Protein AF-A0A2E0ACH3-F1 (afdb_monomer_lite)

Sequence (274 aa):
MISAVSVIRTNFFLTTRSGVILLCFAAFGWVHVLMQLVTLNSIGSLSEAGPGMQIFSAFQYYLLNDPFGFQTSLNFCTTTDTDWGILDFLKSFTMWVAMVFAMMLPGLFPLLKSVKSQGQRIFPFILSYLSIWLGFCVLGVAVQWALRLLEILNGHMVITNPVISAATLCIAGGYQLSQTKSARLTERKTLIAETYLKPCCQTSEPVSGSVYGLACIICCLPMMLTMFAFGLMNILAMVMLTVMMILETNPSSRIDVTKLWGAVMCFMGLLFLV

Radius of gyration: 20.24 Å; chains: 1; bounding box: 45×45×64 Å

Structure (mmCIF, N/CA/C/O backbone):
data_AF-A0A2E0ACH3-F1
#
_entry.id   AF-A0A2E0ACH3-F1
#
loop_
_atom_site.group_PDB
_atom_site.id
_atom_site.type_symbol
_atom_site.label_atom_id
_atom_site.label_alt_id
_atom_site.label_comp_id
_atom_site.label_asym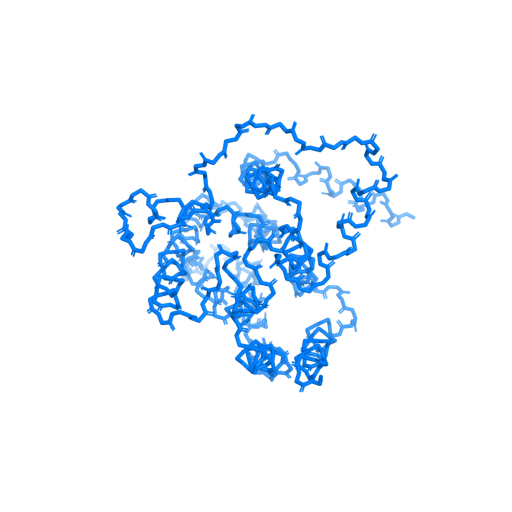_id
_atom_site.label_entity_id
_atom_site.label_seq_id
_atom_site.pdbx_PDB_ins_code
_atom_site.Cartn_x
_atom_site.Cartn_y
_atom_s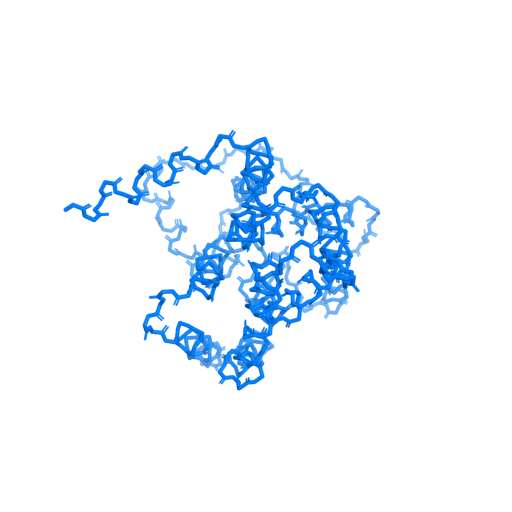ite.Cartn_z
_atom_site.occupancy
_atom_site.B_iso_or_equiv
_atom_site.auth_seq_id
_atom_site.auth_comp_id
_atom_site.auth_asym_id
_atom_site.auth_atom_id
_atom_site.pdbx_PDB_model_num
ATOM 1 N N . MET A 1 1 ? -17.961 -28.607 19.576 1.00 39.06 1 MET A N 1
ATOM 2 C CA . MET A 1 1 ? -18.696 -27.386 19.998 1.00 39.06 1 MET A CA 1
ATOM 3 C C . MET A 1 1 ? -17.949 -26.061 19.749 1.00 39.06 1 MET A C 1
ATOM 5 O O . MET A 1 1 ? -18.502 -25.013 20.046 1.00 39.06 1 MET A O 1
ATOM 9 N N . ILE A 1 2 ? -16.748 -26.057 19.147 1.00 39.47 2 ILE A N 1
ATOM 10 C CA . ILE A 1 2 ? -15.955 -24.829 18.908 1.00 39.47 2 ILE A CA 1
ATOM 11 C C . ILE A 1 2 ? -16.321 -24.139 17.569 1.00 39.47 2 ILE A C 1
ATOM 13 O O . ILE A 1 2 ? -16.264 -22.915 17.484 1.00 39.47 2 ILE A O 1
ATOM 17 N N . SER A 1 3 ? -16.807 -24.877 16.558 1.00 40.88 3 SER A N 1
ATOM 18 C CA . SER A 1 3 ? -17.181 -24.286 15.254 1.00 40.88 3 SER A CA 1
ATOM 19 C C . SER A 1 3 ? -18.466 -23.455 15.263 1.00 40.88 3 SER A C 1
ATOM 21 O O . SER A 1 3 ? -18.559 -22.476 14.534 1.00 40.88 3 SER A O 1
ATOM 23 N N . ALA A 1 4 ? -19.455 -23.784 16.098 1.00 31.42 4 ALA A N 1
ATOM 24 C CA . ALA A 1 4 ? -20.706 -23.017 16.133 1.00 31.42 4 ALA A CA 1
ATOM 25 C C . ALA A 1 4 ? -20.507 -21.616 16.744 1.00 31.42 4 ALA A C 1
ATOM 27 O O . ALA A 1 4 ? -21.148 -20.649 16.337 1.00 31.42 4 ALA A O 1
ATOM 28 N N . VAL A 1 5 ? -19.556 -21.484 17.676 1.00 38.78 5 VAL A N 1
ATOM 29 C CA . VAL A 1 5 ? -19.249 -20.217 18.352 1.00 38.78 5 VAL A CA 1
ATOM 30 C C . VAL A 1 5 ? -18.484 -19.254 17.440 1.00 38.78 5 VAL A C 1
ATOM 32 O O . VAL A 1 5 ? -18.629 -18.045 17.609 1.00 38.78 5 VAL A O 1
ATOM 35 N N . SER A 1 6 ? -17.703 -19.736 16.461 1.00 41.34 6 SER A N 1
ATOM 36 C CA . SER A 1 6 ? -17.067 -18.843 15.480 1.00 41.34 6 SER A CA 1
ATOM 37 C C . SER A 1 6 ? -18.085 -18.311 14.467 1.00 41.34 6 SER A C 1
ATOM 39 O O . SER A 1 6 ? -18.097 -17.111 14.223 1.00 41.34 6 SER A O 1
ATOM 41 N N . VAL A 1 7 ? -19.005 -19.151 13.975 1.00 41.78 7 VAL A N 1
ATOM 42 C CA . VAL A 1 7 ? -20.021 -18.765 12.975 1.00 41.78 7 VAL A CA 1
ATOM 43 C C . VAL A 1 7 ? -21.069 -17.802 13.552 1.00 41.78 7 VAL A C 1
ATOM 45 O O . VAL A 1 7 ? -21.387 -16.791 12.927 1.00 41.78 7 VAL A O 1
ATOM 48 N N . ILE A 1 8 ? -21.546 -18.028 14.783 1.00 38.88 8 ILE A N 1
ATOM 49 C CA . ILE A 1 8 ? -22.467 -17.096 15.466 1.00 38.88 8 ILE A CA 1
ATOM 50 C C . ILE A 1 8 ? -21.775 -15.752 15.754 1.00 38.88 8 ILE A C 1
ATOM 52 O O . ILE A 1 8 ? -22.390 -14.688 15.659 1.00 38.88 8 ILE A O 1
ATOM 56 N N . ARG A 1 9 ? -20.468 -15.780 16.047 1.00 44.38 9 ARG A N 1
ATOM 57 C CA . ARG A 1 9 ? -19.658 -14.578 16.269 1.00 44.38 9 ARG A CA 1
ATOM 58 C C . ARG A 1 9 ? -19.500 -13.773 14.978 1.00 44.38 9 ARG A C 1
ATOM 60 O O . ARG A 1 9 ? -19.630 -12.559 15.050 1.00 44.38 9 ARG A O 1
ATOM 67 N N . THR A 1 10 ? -19.333 -14.411 13.819 1.00 46.66 10 THR A N 1
ATOM 68 C CA . THR A 1 10 ? -19.319 -13.742 12.502 1.00 46.66 10 THR A CA 1
ATOM 69 C C . THR A 1 10 ? -20.678 -13.130 12.136 1.00 46.66 10 THR A C 1
ATOM 71 O O . THR A 1 10 ? -20.729 -12.045 11.565 1.00 46.66 10 THR A O 1
ATOM 74 N N . ASN A 1 11 ? -21.791 -13.753 12.534 1.00 39.00 11 ASN A N 1
ATOM 75 C CA . ASN A 1 11 ? -23.131 -13.222 12.252 1.00 39.00 11 ASN A CA 1
ATOM 76 C C . ASN A 1 11 ? -23.488 -11.982 13.093 1.00 39.00 11 ASN A C 1
ATOM 78 O O . ASN A 1 11 ? -24.162 -11.084 12.600 1.00 39.00 11 ASN A O 1
ATOM 82 N N . PHE A 1 12 ? -22.978 -11.863 14.325 1.00 40.75 12 PHE A N 1
ATOM 83 C CA . PHE A 1 12 ? -23.174 -10.660 15.154 1.00 40.75 12 PHE A CA 1
ATOM 84 C C . PHE A 1 12 ? -22.294 -9.464 14.721 1.00 40.75 12 PHE A C 1
ATOM 86 O O . PHE A 1 12 ? -22.569 -8.312 15.073 1.00 40.75 12 PHE A O 1
ATOM 93 N N . PHE A 1 13 ? -21.231 -9.728 13.950 1.00 44.88 13 PHE A N 1
ATOM 94 C CA . PHE A 1 13 ? -20.321 -8.726 13.371 1.00 44.88 13 PHE A CA 1
ATOM 95 C C . PHE A 1 13 ? -21.017 -7.836 12.321 1.00 44.88 13 PHE A C 1
ATOM 97 O O . PHE A 1 13 ? -20.722 -6.643 12.236 1.00 44.88 13 PHE A O 1
ATOM 104 N N . LEU A 1 14 ? -21.969 -8.398 11.567 1.00 49.31 14 LEU A N 1
ATOM 105 C CA . LEU A 1 14 ? -22.677 -7.759 10.446 1.00 49.31 14 LEU A CA 1
ATOM 106 C C . LEU A 1 14 ? -23.805 -6.797 10.864 1.00 49.31 14 LEU A C 1
ATOM 108 O O . LEU A 1 14 ? -24.306 -6.046 10.036 1.00 49.31 14 LEU A O 1
ATOM 112 N N . T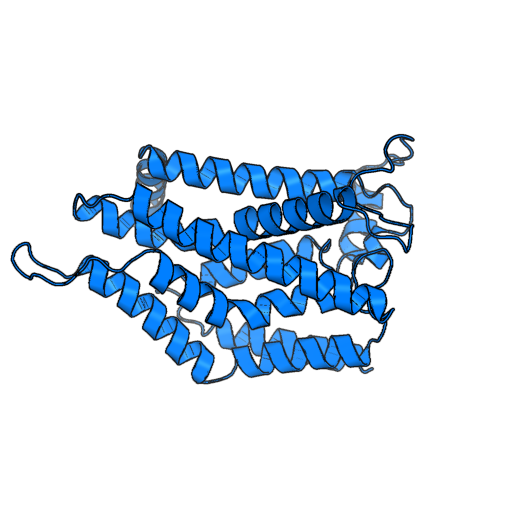HR A 1 15 ? -24.212 -6.778 12.135 1.00 50.66 15 THR A N 1
ATOM 113 C CA . THR A 1 15 ? -25.457 -6.102 12.564 1.00 50.66 15 THR A CA 1
ATOM 114 C C . THR A 1 15 ? -25.247 -4.685 13.116 1.00 50.66 15 THR A C 1
ATOM 116 O O . THR A 1 15 ? -26.199 -4.012 13.500 1.00 50.66 15 THR A O 1
ATOM 119 N N . THR A 1 16 ? -24.006 -4.193 13.198 1.00 62.97 16 THR A N 1
ATOM 120 C CA . THR A 1 16 ? -23.731 -2.845 13.733 1.00 62.97 16 THR A CA 1
ATOM 121 C C . THR A 1 16 ? -23.589 -1.851 12.581 1.00 62.97 16 THR A C 1
ATOM 123 O O . THR A 1 16 ? -22.779 -2.081 11.687 1.00 62.97 16 THR A O 1
ATOM 126 N N . ARG A 1 17 ? -24.317 -0.722 12.621 1.00 68.38 17 ARG A N 1
ATOM 127 C CA . ARG A 1 17 ? -24.336 0.321 11.569 1.00 68.38 17 ARG A CA 1
ATOM 128 C C . ARG A 1 17 ? -22.930 0.713 11.078 1.00 68.38 17 ARG A C 1
ATOM 130 O O . ARG A 1 17 ? -22.719 0.837 9.880 1.00 68.38 17 ARG A O 1
ATOM 137 N N . SER A 1 18 ? -21.949 0.811 11.979 1.00 67.56 18 SER A N 1
ATOM 138 C CA . SER A 1 18 ? -20.547 1.123 11.641 1.00 67.56 18 SER A CA 1
ATOM 139 C C . SER A 1 18 ? -19.778 -0.025 10.969 1.00 67.56 18 SER A C 1
ATOM 141 O O . SER A 1 18 ? -18.917 0.232 10.135 1.00 67.56 18 SER A O 1
ATOM 143 N N . GLY A 1 19 ? -20.075 -1.283 11.314 1.00 70.81 19 GLY A N 1
ATOM 144 C CA . GLY A 1 19 ? -19.457 -2.456 10.683 1.00 70.81 19 GLY A CA 1
ATOM 145 C C . GLY A 1 19 ? -19.926 -2.636 9.240 1.00 70.81 19 GLY A C 1
ATOM 146 O O . GLY A 1 19 ? -19.113 -2.906 8.362 1.00 70.81 19 GLY A O 1
ATOM 147 N N . VAL A 1 20 ? -21.214 -2.376 8.986 1.00 75.56 20 VAL A N 1
ATOM 148 C CA . VAL A 1 20 ? -21.786 -2.349 7.631 1.00 75.56 20 VAL A CA 1
ATOM 149 C C . VAL A 1 20 ? -21.133 -1.252 6.788 1.00 75.56 20 VAL A C 1
ATOM 151 O O . VAL A 1 20 ? -20.721 -1.522 5.670 1.00 75.56 20 VAL A O 1
ATOM 154 N N . ILE A 1 21 ? -20.956 -0.042 7.335 1.00 77.94 21 ILE A N 1
ATOM 155 C CA . ILE A 1 21 ? -20.299 1.069 6.622 1.00 77.94 21 ILE A CA 1
ATOM 156 C C . ILE A 1 21 ? -18.872 0.697 6.189 1.00 77.94 21 ILE A C 1
ATOM 158 O O . ILE A 1 21 ? -18.498 0.940 5.044 1.00 77.94 21 ILE A O 1
ATOM 162 N N . LEU A 1 22 ? -18.081 0.078 7.070 1.00 78.75 22 LEU A N 1
ATOM 163 C CA . LEU A 1 22 ? -16.715 -0.335 6.733 1.00 78.75 22 LEU A CA 1
ATOM 164 C C . LEU A 1 22 ? -16.682 -1.467 5.702 1.00 78.75 22 LEU A C 1
ATOM 166 O O . LEU A 1 22 ? -15.850 -1.432 4.800 1.00 78.75 22 LEU A O 1
ATOM 170 N N . LEU A 1 23 ? -17.602 -2.430 5.785 1.00 81.00 23 LEU A N 1
ATOM 171 C CA . LEU A 1 23 ? -17.742 -3.464 4.759 1.00 81.00 23 LEU A CA 1
ATOM 172 C C . LEU A 1 23 ? -18.130 -2.867 3.406 1.00 81.00 23 LEU A C 1
ATOM 174 O O . LEU A 1 23 ? -17.553 -3.261 2.400 1.00 81.00 23 LEU A O 1
ATOM 178 N N . CYS A 1 24 ? -19.041 -1.892 3.373 1.00 84.38 24 CYS A N 1
ATOM 179 C CA . CYS A 1 24 ? -19.414 -1.204 2.140 1.00 84.38 24 CYS A CA 1
ATOM 180 C C . CYS A 1 24 ? -18.223 -0.466 1.518 1.00 84.38 24 CYS A C 1
ATOM 182 O O . CYS A 1 24 ? -18.008 -0.587 0.317 1.00 84.38 24 CYS A O 1
ATOM 184 N N . PHE A 1 25 ? -17.420 0.253 2.311 1.00 84.81 25 PHE A N 1
ATOM 185 C CA . PHE A 1 25 ? -16.223 0.928 1.796 1.00 84.81 25 PHE A CA 1
ATOM 186 C C . PHE A 1 25 ? -15.147 -0.054 1.322 1.00 84.81 25 PHE A C 1
ATOM 188 O O . PHE A 1 25 ? -14.553 0.165 0.269 1.00 84.81 25 PHE A O 1
ATOM 195 N N . ALA A 1 26 ? -14.920 -1.148 2.053 1.00 84.88 26 ALA A N 1
ATOM 196 C CA . ALA A 1 26 ? -13.980 -2.184 1.637 1.00 84.88 26 ALA A CA 1
ATOM 197 C C . ALA A 1 26 ? -14.448 -2.887 0.353 1.00 84.88 26 ALA A C 1
ATOM 199 O O . ALA A 1 26 ? -13.657 -3.076 -0.568 1.00 84.88 26 ALA A O 1
ATOM 200 N N . ALA A 1 27 ? -15.739 -3.219 0.260 1.00 86.06 27 ALA A N 1
ATOM 201 C CA . ALA A 1 27 ? -16.342 -3.792 -0.938 1.00 86.06 27 ALA A CA 1
ATOM 202 C C . ALA A 1 27 ? -16.248 -2.826 -2.121 1.00 86.06 27 ALA A C 1
ATOM 204 O O . ALA A 1 27 ? -15.865 -3.243 -3.205 1.00 86.06 27 ALA A O 1
ATOM 205 N N . PHE A 1 28 ? -16.517 -1.536 -1.910 1.00 87.38 28 PHE A N 1
ATOM 206 C CA . PHE A 1 28 ? -16.352 -0.512 -2.939 1.00 87.38 28 PHE A CA 1
ATOM 207 C C . PHE A 1 28 ? -14.900 -0.425 -3.430 1.00 87.38 28 PHE A C 1
ATOM 209 O O . PHE A 1 28 ? -14.670 -0.394 -4.636 1.00 87.38 28 PHE A O 1
ATOM 216 N N . GLY A 1 29 ? -13.923 -0.461 -2.516 1.00 84.44 29 GLY A N 1
ATOM 217 C CA . GLY A 1 29 ? -12.499 -0.507 -2.861 1.00 84.44 29 GLY A CA 1
ATOM 218 C C . GLY A 1 29 ? -12.145 -1.727 -3.713 1.00 84.44 29 GLY A C 1
ATOM 219 O O . GLY A 1 29 ? -11.560 -1.578 -4.782 1.00 84.44 29 GLY A O 1
ATOM 220 N N . TRP A 1 30 ? -12.565 -2.926 -3.296 1.00 84.25 30 TRP A N 1
ATOM 221 C CA . TRP A 1 30 ? -12.340 -4.159 -4.061 1.00 84.25 30 TRP A CA 1
ATOM 222 C C . TRP A 1 30 ? -13.048 -4.163 -5.415 1.00 84.25 30 TRP A C 1
ATOM 224 O O . TRP A 1 30 ? -12.449 -4.577 -6.401 1.00 84.25 30 TRP A O 1
ATOM 234 N N . VAL A 1 31 ? -14.287 -3.673 -5.492 1.00 84.56 31 VAL A N 1
ATOM 235 C CA . VAL A 1 31 ? -15.020 -3.531 -6.758 1.00 84.56 31 VAL A CA 1
ATOM 236 C C . VAL A 1 31 ? -14.277 -2.586 -7.692 1.00 84.56 31 VAL A C 1
ATOM 238 O O . VAL A 1 31 ? -14.106 -2.919 -8.857 1.00 84.56 31 VAL A O 1
ATOM 241 N N . HIS A 1 32 ? -13.784 -1.448 -7.200 1.00 81.75 32 HIS A N 1
ATOM 242 C CA . HIS A 1 32 ? -13.009 -0.520 -8.019 1.00 81.75 32 HIS A CA 1
ATOM 243 C C . HIS A 1 32 ? -11.706 -1.158 -8.520 1.00 81.75 32 HIS A C 1
ATOM 245 O O . HIS A 1 32 ? -11.418 -1.088 -9.710 1.00 81.75 32 HIS A O 1
ATOM 251 N N . VAL A 1 33 ? -10.953 -1.838 -7.649 1.00 77.88 33 VAL A N 1
ATOM 252 C CA . VAL A 1 33 ? -9.714 -2.545 -8.024 1.00 77.88 33 VAL A CA 1
ATOM 253 C C . VAL A 1 33 ? -9.986 -3.653 -9.052 1.00 77.88 33 VAL A C 1
ATOM 255 O O . VAL A 1 33 ? -9.256 -3.778 -10.033 1.00 77.88 33 VAL A O 1
ATOM 258 N N . LEU A 1 34 ? -11.059 -4.428 -8.881 1.00 76.88 34 LEU A N 1
ATOM 259 C CA . LEU A 1 34 ? -11.460 -5.465 -9.836 1.00 76.88 34 LEU A CA 1
ATOM 260 C C . LEU A 1 34 ? -11.920 -4.869 -11.167 1.00 76.88 34 LEU A C 1
ATOM 262 O O . LEU A 1 34 ? -11.530 -5.371 -12.217 1.00 76.88 34 LEU A O 1
ATOM 266 N N . MET A 1 35 ? -12.693 -3.783 -11.138 1.00 73.19 35 MET A N 1
ATOM 267 C CA . MET A 1 35 ? -13.100 -3.065 -12.348 1.00 73.19 35 MET A CA 1
ATOM 268 C C . MET A 1 35 ? -11.880 -2.537 -13.103 1.00 73.19 35 MET A C 1
ATOM 270 O O . MET A 1 35 ? -11.811 -2.705 -14.315 1.00 73.19 35 MET A O 1
ATOM 274 N N . GLN A 1 36 ? -10.875 -1.995 -12.404 1.00 68.31 36 GLN A N 1
ATOM 275 C CA . GLN A 1 36 ? -9.613 -1.583 -13.026 1.00 68.31 36 GLN A CA 1
ATOM 276 C C . GLN A 1 36 ? -8.921 -2.748 -13.745 1.00 68.31 36 GLN A C 1
ATOM 278 O O . GLN A 1 36 ? -8.446 -2.564 -14.865 1.00 68.31 36 GLN A O 1
ATOM 283 N N . LEU A 1 37 ? -8.915 -3.950 -13.156 1.00 65.06 37 LEU A N 1
ATOM 284 C CA . LEU A 1 37 ? -8.338 -5.130 -13.803 1.00 65.06 37 LEU A CA 1
ATOM 285 C C . LEU A 1 37 ? -9.144 -5.595 -15.018 1.00 65.06 37 LEU A C 1
ATOM 287 O O . LEU A 1 37 ? -8.550 -5.889 -16.049 1.00 65.06 37 LEU A O 1
ATOM 291 N N . VAL A 1 38 ? -10.475 -5.619 -14.934 1.00 63.12 38 VAL A N 1
ATOM 292 C CA . VAL A 1 38 ? -11.333 -6.015 -16.068 1.00 63.12 38 VAL A CA 1
ATOM 293 C C . VAL A 1 38 ? -11.202 -5.035 -17.241 1.00 63.12 38 VAL A C 1
ATOM 295 O O . VAL A 1 38 ? -11.384 -5.421 -18.389 1.00 63.12 38 VAL A O 1
ATOM 298 N N . THR A 1 39 ? -10.827 -3.780 -16.979 1.00 60.06 39 THR A N 1
ATOM 299 C CA . THR A 1 39 ? -10.588 -2.776 -18.028 1.00 60.06 39 THR A CA 1
ATOM 300 C C . THR A 1 39 ? -9.183 -2.805 -18.655 1.00 60.06 39 THR A C 1
ATOM 302 O O . THR A 1 39 ? -8.925 -2.032 -19.579 1.00 60.06 39 THR A O 1
ATOM 305 N N . LEU A 1 40 ? -8.268 -3.679 -18.207 1.00 56.97 40 LEU A N 1
ATOM 306 C CA . LEU A 1 40 ? -6.943 -3.869 -18.823 1.00 56.97 40 LEU A CA 1
ATOM 307 C C . LEU A 1 40 ? -7.061 -4.710 -20.110 1.00 56.97 40 LEU A C 1
ATOM 309 O O . LEU A 1 40 ? -6.766 -5.901 -20.124 1.00 56.97 40 LEU A O 1
ATOM 313 N N . ASN A 1 41 ? -7.498 -4.083 -21.203 1.00 53.59 41 ASN A N 1
ATOM 314 C CA . ASN A 1 41 ? -7.783 -4.749 -22.483 1.00 53.59 41 ASN A CA 1
ATOM 315 C C . ASN A 1 41 ? -6.602 -4.736 -23.474 1.00 53.59 41 ASN A C 1
ATOM 317 O O . ASN A 1 41 ? -6.760 -4.350 -24.632 1.00 53.59 41 ASN A O 1
ATOM 321 N N . SER A 1 42 ? -5.411 -5.167 -23.050 1.00 47.66 42 SER A N 1
ATOM 322 C CA . SER A 1 42 ? -4.294 -5.426 -23.970 1.00 47.66 42 SER A CA 1
ATOM 323 C C . SER A 1 42 ? -3.869 -6.897 -23.890 1.00 47.66 42 SER A C 1
ATOM 325 O O . SER A 1 42 ? -3.630 -7.449 -22.815 1.00 47.66 42 SER A O 1
ATOM 327 N N . ILE A 1 43 ? -3.795 -7.560 -25.046 1.00 39.97 43 ILE A N 1
ATOM 328 C CA . ILE A 1 43 ? -3.247 -8.914 -25.168 1.00 39.97 43 ILE A CA 1
ATOM 329 C C . ILE A 1 43 ? -1.750 -8.811 -24.835 1.00 39.97 43 ILE A C 1
ATOM 331 O O . ILE A 1 43 ? -0.973 -8.325 -25.647 1.00 39.97 43 ILE A O 1
ATOM 335 N N . GLY A 1 44 ? -1.372 -9.210 -23.615 1.00 48.00 44 GLY A N 1
ATOM 336 C CA . GLY A 1 44 ? -0.017 -9.049 -23.062 1.00 48.00 44 GLY A CA 1
ATOM 337 C C . GLY A 1 44 ? 0.070 -8.170 -21.803 1.00 48.00 44 GLY A C 1
ATOM 338 O O . GLY A 1 44 ? 1.020 -8.314 -21.032 1.00 48.00 44 GLY A O 1
ATOM 339 N N . SER A 1 45 ? -0.945 -7.349 -21.493 1.00 53.72 45 SER A N 1
ATOM 340 C CA . SER A 1 45 ? -0.868 -6.395 -20.370 1.00 53.72 45 SER A CA 1
ATOM 341 C C . SER A 1 45 ? -0.870 -7.037 -18.985 1.00 53.72 45 SER A C 1
ATOM 343 O O . SER A 1 45 ? -0.315 -6.478 -18.046 1.00 53.72 45 SER A O 1
ATOM 345 N N . LEU A 1 46 ? -1.502 -8.205 -18.820 1.00 54.41 46 LEU A N 1
ATOM 346 C CA . LEU A 1 46 ? -1.511 -8.917 -17.535 1.00 54.41 46 LEU A CA 1
ATOM 347 C C . LEU A 1 46 ? -0.132 -9.505 -17.214 1.00 54.41 46 LEU A C 1
ATOM 349 O O . LEU A 1 46 ? 0.300 -9.412 -16.074 1.00 54.41 46 LEU A O 1
ATOM 353 N N . SER A 1 47 ? 0.596 -10.045 -18.198 1.00 54.31 47 SER A N 1
ATOM 354 C CA . SER A 1 47 ? 1.986 -10.484 -17.988 1.00 54.31 47 SER A CA 1
ATOM 355 C C . SER A 1 47 ? 2.936 -9.321 -17.694 1.00 54.31 47 SER A C 1
ATOM 357 O O . SER A 1 47 ? 3.910 -9.506 -16.970 1.00 54.31 47 SER A O 1
ATOM 359 N N . GLU A 1 48 ? 2.631 -8.130 -18.211 1.00 59.47 48 GLU A N 1
ATOM 360 C CA . GLU A 1 48 ? 3.388 -6.893 -17.972 1.00 59.47 48 GLU A CA 1
ATOM 361 C C . GLU A 1 48 ? 2.993 -6.179 -16.669 1.00 59.47 48 GLU A C 1
ATOM 363 O O . GLU A 1 48 ? 3.733 -5.323 -16.188 1.00 59.47 48 GLU A O 1
ATOM 368 N N . ALA A 1 49 ? 1.873 -6.565 -16.043 1.00 56.19 49 ALA A N 1
ATOM 369 C CA . ALA A 1 49 ? 1.425 -6.037 -14.751 1.00 56.19 49 ALA A CA 1
ATOM 370 C C . ALA A 1 49 ? 2.272 -6.525 -13.559 1.00 56.19 49 ALA A C 1
ATOM 372 O O . ALA A 1 49 ? 2.023 -6.104 -12.430 1.00 56.19 49 ALA A O 1
ATOM 373 N N . GLY A 1 50 ? 3.256 -7.399 -13.808 1.00 62.50 50 GLY A N 1
ATOM 374 C CA . GLY A 1 50 ? 4.275 -7.832 -12.856 1.00 62.50 50 GLY A CA 1
ATOM 375 C C . GLY A 1 50 ? 4.385 -9.352 -12.686 1.00 62.50 50 GLY A C 1
ATOM 376 O O . GLY A 1 50 ? 3.592 -10.125 -13.235 1.00 62.50 50 GLY A O 1
ATOM 377 N N . PRO A 1 51 ? 5.373 -9.824 -11.908 1.00 62.59 51 PRO A N 1
ATOM 378 C CA . PRO A 1 51 ? 5.591 -11.252 -11.713 1.00 62.59 51 PRO A CA 1
ATOM 379 C C . PRO A 1 51 ? 4.417 -11.913 -10.987 1.00 62.59 51 PRO A C 1
ATOM 381 O O . PRO A 1 51 ? 3.800 -11.336 -10.090 1.00 62.59 51 PRO A O 1
ATOM 384 N N . GLY A 1 52 ? 4.102 -13.144 -11.396 1.00 60.22 52 GLY A N 1
ATOM 385 C CA . GLY A 1 52 ? 2.961 -13.920 -10.894 1.00 60.22 52 GLY A CA 1
ATOM 386 C C . GLY A 1 52 ? 1.643 -13.678 -11.640 1.00 60.22 52 GLY A C 1
ATOM 387 O O . GLY A 1 52 ? 0.779 -14.553 -11.635 1.00 60.22 52 GLY A O 1
ATOM 388 N N . MET A 1 53 ? 1.502 -12.569 -12.374 1.00 63.78 53 MET A N 1
ATOM 389 C CA . MET A 1 53 ? 0.301 -12.296 -13.177 1.00 63.78 53 MET A CA 1
ATOM 390 C C . MET A 1 53 ? 0.225 -13.138 -14.469 1.00 63.78 53 MET A C 1
ATOM 392 O O . MET A 1 53 ? -0.850 -13.287 -15.048 1.00 63.78 53 MET A O 1
ATOM 396 N N . GLN A 1 54 ? 1.327 -13.791 -14.863 1.00 65.94 54 GLN A N 1
ATOM 397 C CA . GLN A 1 54 ? 1.388 -14.767 -15.967 1.00 65.94 54 GLN A CA 1
ATOM 398 C C . GLN A 1 54 ? 0.518 -16.017 -15.718 1.00 65.94 54 GLN A C 1
ATOM 400 O O . GLN A 1 54 ? 0.046 -16.662 -16.648 1.00 65.94 54 GLN A O 1
ATOM 405 N N . ILE A 1 55 ? 0.269 -16.359 -14.449 1.00 60.78 55 ILE A N 1
ATOM 406 C CA . ILE A 1 55 ? -0.620 -17.472 -14.086 1.00 60.78 55 ILE A CA 1
ATOM 407 C C . ILE A 1 55 ? -2.076 -17.089 -14.375 1.00 60.78 55 ILE A C 1
ATOM 409 O O . ILE A 1 55 ? -2.853 -17.907 -14.864 1.00 60.78 55 ILE A O 1
ATOM 413 N N . PHE A 1 56 ? -2.439 -15.828 -14.124 1.00 60.53 56 PHE A N 1
ATOM 414 C CA . PHE A 1 56 ? -3.776 -15.317 -14.417 1.00 60.53 56 PHE A CA 1
ATOM 415 C C . PHE A 1 56 ? -4.012 -15.154 -15.915 1.00 60.53 56 PHE A C 1
ATOM 417 O O . PHE A 1 56 ? -5.116 -15.447 -16.361 1.00 60.53 56 PHE A O 1
ATOM 424 N N . SER A 1 57 ? -2.999 -14.779 -16.705 1.00 59.78 57 SER A N 1
ATOM 425 C CA . SER A 1 57 ? -3.143 -14.765 -18.167 1.00 59.78 57 SER A CA 1
ATOM 426 C C . SER A 1 57 ? -3.389 -16.171 -18.730 1.00 59.78 57 SER A C 1
ATOM 428 O O . SER A 1 57 ? -4.256 -16.335 -19.586 1.00 59.78 57 SER A O 1
ATOM 430 N N . ALA A 1 58 ? -2.720 -17.199 -18.196 1.00 59.41 58 ALA A N 1
ATOM 431 C CA . ALA A 1 58 ? -2.957 -18.595 -18.570 1.00 59.41 58 ALA A CA 1
ATOM 432 C C . ALA A 1 58 ? -4.337 -19.111 -18.116 1.00 59.41 58 ALA A C 1
ATOM 434 O O . ALA A 1 58 ? -5.037 -19.773 -18.881 1.00 59.41 58 ALA A O 1
ATOM 435 N N . PHE A 1 59 ? -4.762 -18.779 -16.892 1.00 62.34 59 PHE A N 1
ATOM 436 C CA . PHE A 1 59 ? -6.085 -19.140 -16.371 1.00 62.34 59 PHE A CA 1
ATOM 437 C C . PHE A 1 59 ? -7.216 -18.476 -17.166 1.00 62.34 59 PHE A C 1
ATOM 439 O O . PHE A 1 59 ? -8.193 -19.130 -17.521 1.00 62.34 59 PHE A O 1
ATOM 446 N N . GLN A 1 60 ? -7.063 -17.191 -17.492 1.00 59.88 60 GLN A N 1
ATOM 447 C CA . GLN A 1 60 ? -8.016 -16.435 -18.298 1.00 59.88 60 GLN A CA 1
ATOM 448 C C . GLN A 1 60 ? -8.109 -16.993 -19.724 1.00 59.88 60 GLN A C 1
ATOM 450 O O . GLN A 1 60 ? -9.211 -17.134 -20.243 1.00 59.88 60 GLN A O 1
ATOM 455 N N . TYR A 1 61 ? -6.980 -17.392 -20.318 1.00 60.50 61 TYR A N 1
ATOM 456 C CA . TYR A 1 61 ? -6.946 -18.059 -21.621 1.00 60.50 61 TYR A CA 1
ATOM 457 C C . TYR A 1 61 ? -7.668 -19.418 -21.613 1.00 60.50 61 TYR A C 1
ATOM 459 O O . TYR A 1 61 ? -8.383 -19.735 -22.558 1.00 60.50 61 TYR A O 1
ATOM 467 N N . TYR A 1 62 ? -7.520 -20.212 -20.546 1.00 60.47 62 TYR A N 1
ATOM 468 C CA . TYR A 1 62 ? -8.035 -21.586 -20.504 1.00 60.47 62 TYR A CA 1
ATOM 469 C C . TYR A 1 62 ? -9.485 -21.708 -20.001 1.00 60.47 62 TYR A C 1
ATOM 471 O O . TYR A 1 62 ? -10.199 -22.614 -20.419 1.00 60.47 62 TYR A O 1
ATOM 479 N N . LEU A 1 63 ? -9.930 -20.829 -19.093 1.00 54.78 63 LEU A N 1
ATOM 480 C CA . LEU A 1 63 ? -11.227 -20.968 -18.415 1.00 54.78 63 LEU A CA 1
ATOM 481 C C . LEU A 1 63 ? -12.347 -20.103 -19.012 1.00 54.78 63 LEU A C 1
ATOM 483 O O . LEU A 1 63 ? -13.511 -20.477 -18.902 1.00 54.78 63 LEU A O 1
ATOM 487 N N . LEU A 1 64 ? -12.023 -18.960 -19.629 1.00 59.22 64 LEU A N 1
ATOM 488 C CA . LEU A 1 64 ? -13.035 -18.036 -20.165 1.00 59.22 64 LEU A CA 1
ATOM 489 C C . LEU A 1 64 ? -13.341 -18.234 -21.654 1.00 59.22 64 LEU A C 1
ATOM 491 O O . LEU A 1 64 ? -14.328 -17.668 -22.101 1.00 59.22 64 LEU A O 1
ATOM 495 N N . ASN A 1 65 ? -12.548 -19.041 -22.376 1.00 52.00 65 ASN A N 1
ATOM 496 C CA . ASN A 1 65 ? -12.728 -19.475 -23.773 1.00 52.00 65 ASN A CA 1
ATOM 497 C C . ASN A 1 65 ? -13.383 -18.452 -24.730 1.00 52.00 65 ASN A C 1
ATOM 499 O O . ASN A 1 65 ? -14.111 -18.853 -25.629 1.00 52.00 65 ASN A O 1
ATOM 503 N N . ASP A 1 66 ? -13.132 -17.154 -24.544 1.00 48.97 66 ASP A N 1
ATOM 504 C CA . ASP A 1 66 ? -13.506 -16.106 -25.482 1.00 48.97 66 ASP A CA 1
ATOM 505 C C . ASP A 1 66 ? -12.592 -14.873 -25.338 1.00 48.97 66 ASP A C 1
ATOM 507 O O . ASP A 1 66 ? -12.146 -14.523 -24.236 1.00 48.97 66 ASP A O 1
ATOM 511 N N . PRO A 1 67 ? -12.272 -14.230 -26.474 1.00 44.09 67 PRO A N 1
ATOM 512 C CA . PRO A 1 67 ? -11.278 -13.185 -26.610 1.00 44.09 67 PRO A CA 1
ATOM 513 C C . PRO A 1 67 ? -11.895 -11.859 -26.166 1.00 44.09 67 PRO A C 1
ATOM 515 O O . PRO A 1 67 ? -12.794 -11.341 -26.823 1.00 44.09 67 PRO A O 1
ATOM 518 N N . PHE A 1 68 ? -11.409 -11.246 -25.088 1.00 45.47 68 PHE A N 1
ATOM 519 C CA . PHE A 1 68 ? -11.838 -9.895 -24.698 1.00 45.47 68 PHE A CA 1
ATOM 520 C C . PHE A 1 68 ? -11.227 -8.820 -25.616 1.00 45.47 68 PHE A C 1
ATOM 522 O O . PHE A 1 68 ? -10.517 -7.916 -25.190 1.00 45.47 68 PHE A O 1
ATOM 529 N N . GLY A 1 69 ? -11.530 -8.922 -26.909 1.00 43.59 69 GLY A N 1
ATOM 530 C CA . GLY A 1 69 ? -11.648 -7.793 -27.809 1.00 43.59 69 GLY A CA 1
ATOM 531 C C . GLY A 1 69 ? -13.048 -7.209 -27.659 1.00 43.59 69 GLY A C 1
ATOM 532 O O . GLY A 1 69 ? -13.932 -7.502 -28.456 1.00 43.59 69 GLY A O 1
ATOM 533 N N . PHE A 1 70 ? -13.248 -6.365 -26.648 1.00 35.28 70 PHE A N 1
ATOM 534 C CA . PHE A 1 70 ? -14.298 -5.354 -26.702 1.00 35.28 70 PHE A CA 1
ATOM 535 C C . PHE A 1 70 ? -13.608 -3.992 -26.655 1.00 35.28 70 PHE A C 1
ATOM 537 O O . PHE A 1 70 ? -13.071 -3.564 -25.631 1.00 35.28 70 PHE A O 1
ATOM 544 N N . GLN A 1 71 ? -13.541 -3.362 -27.831 1.00 46.12 71 GLN A N 1
ATOM 545 C CA . GLN A 1 71 ? -13.217 -1.947 -27.976 1.00 46.12 71 GLN A CA 1
ATOM 546 C C . GLN A 1 71 ? -14.134 -1.132 -27.058 1.00 46.12 71 GLN A C 1
ATOM 548 O O . GLN A 1 71 ? -15.309 -1.461 -26.935 1.00 46.12 71 GLN A O 1
ATOM 553 N N . THR A 1 72 ? -13.602 -0.040 -26.502 1.00 41.38 72 THR A N 1
ATOM 554 C CA . THR A 1 72 ? -14.127 0.808 -25.407 1.00 41.38 72 THR A CA 1
ATOM 555 C C . THR A 1 72 ? -13.813 0.239 -24.013 1.00 41.38 72 THR A C 1
ATOM 557 O O . THR A 1 72 ? -14.285 -0.819 -23.642 1.00 41.38 72 THR A O 1
ATOM 560 N N . SER A 1 73 ? -12.969 0.840 -23.173 1.00 36.47 73 SER A N 1
ATOM 561 C CA . SER A 1 73 ? -12.598 2.248 -23.022 1.00 36.47 73 SER A CA 1
ATOM 562 C C . SER A 1 73 ? -11.140 2.405 -22.562 1.00 36.47 73 SER A C 1
ATOM 564 O O . SER A 1 73 ? -10.805 2.126 -21.409 1.00 36.47 73 SER A O 1
ATOM 566 N N . LEU A 1 74 ? -10.291 2.956 -23.431 1.00 49.34 74 LEU A N 1
ATOM 567 C CA . LEU A 1 74 ? -9.171 3.788 -22.990 1.00 49.34 74 LEU A CA 1
ATOM 568 C C . LEU A 1 74 ? -9.783 4.996 -22.284 1.00 49.34 74 LEU A C 1
ATOM 570 O O . LEU A 1 74 ? -10.552 5.708 -22.920 1.00 49.34 74 LEU A O 1
ATOM 574 N N . ASN A 1 75 ? -9.518 5.170 -20.986 1.00 47.03 75 ASN A N 1
ATOM 575 C CA . ASN A 1 75 ? -9.493 6.487 -20.324 1.00 47.03 75 ASN A CA 1
ATOM 576 C C . ASN A 1 75 ? -9.226 6.423 -18.814 1.00 47.03 75 ASN A C 1
ATOM 578 O O . ASN A 1 75 ? -8.878 7.451 -18.228 1.00 47.03 75 ASN A O 1
ATOM 582 N N . PHE A 1 76 ? -9.364 5.262 -18.164 1.00 45.47 76 PHE A N 1
ATOM 583 C CA . PHE A 1 76 ? -9.325 5.226 -16.697 1.00 45.47 76 PHE A CA 1
ATOM 584 C C . PHE A 1 76 ? -7.947 4.980 -16.073 1.00 45.47 76 PHE A C 1
ATOM 586 O O . PHE A 1 76 ? -7.744 5.397 -14.935 1.00 45.47 76 PHE A O 1
ATOM 593 N N . CYS A 1 77 ? -6.994 4.343 -16.766 1.00 46.09 77 CYS A N 1
ATOM 594 C CA . CYS A 1 77 ? -5.759 3.883 -16.103 1.00 46.09 77 CYS A CA 1
ATOM 595 C C . CYS A 1 77 ? -4.440 4.080 -16.866 1.00 46.09 77 CYS A C 1
ATOM 597 O O . CYS A 1 77 ? -3.385 3.861 -16.279 1.00 46.09 77 CYS A O 1
ATOM 599 N N . THR A 1 78 ? -4.455 4.525 -18.122 1.00 46.28 78 THR A N 1
ATOM 600 C CA . THR A 1 78 ? -3.227 4.754 -18.897 1.00 46.28 78 THR A CA 1
ATOM 601 C C . THR A 1 78 ? -3.110 6.233 -19.226 1.00 46.28 78 THR A C 1
ATOM 603 O O . THR A 1 78 ? -3.801 6.741 -20.105 1.00 46.28 78 THR A O 1
ATOM 606 N N . THR A 1 79 ? -2.256 6.947 -18.505 1.00 50.06 79 THR A N 1
ATOM 607 C CA . THR A 1 79 ? -1.814 8.277 -18.930 1.00 50.06 79 THR A CA 1
ATOM 608 C C . THR A 1 79 ? -0.623 8.037 -19.849 1.00 50.06 79 THR A C 1
ATOM 610 O O . THR A 1 79 ? 0.506 7.860 -19.391 1.00 50.06 79 THR A O 1
ATOM 613 N N . THR A 1 80 ? -0.904 7.871 -21.135 1.00 50.50 80 THR A N 1
ATOM 614 C CA . THR A 1 80 ? 0.127 7.749 -22.173 1.00 50.50 80 THR A CA 1
ATOM 615 C C . THR A 1 80 ? 0.846 9.074 -22.421 1.00 50.50 80 THR A C 1
ATOM 617 O O . THR A 1 80 ? 1.934 9.059 -22.983 1.00 50.50 80 THR A O 1
ATOM 620 N N . ASP A 1 81 ? 0.280 10.190 -21.952 1.00 53.88 81 ASP A N 1
ATOM 621 C CA . ASP A 1 81 ? 0.879 11.514 -22.072 1.00 53.88 81 ASP A CA 1
ATOM 622 C C . ASP A 1 81 ? 1.792 11.844 -20.882 1.00 53.88 81 ASP A C 1
ATOM 624 O O . ASP A 1 81 ? 1.481 11.581 -19.715 1.00 53.88 81 ASP A O 1
ATOM 628 N N . THR A 1 82 ? 2.947 12.430 -21.197 1.00 54.91 82 THR A N 1
ATOM 629 C CA . THR A 1 82 ? 3.960 12.909 -20.243 1.00 54.91 82 THR A CA 1
ATOM 630 C C . THR A 1 82 ? 3.518 14.167 -19.488 1.00 54.91 82 THR A C 1
ATOM 632 O O . THR A 1 82 ? 4.047 14.449 -18.412 1.00 54.91 82 THR A O 1
ATOM 635 N N . ASP A 1 83 ? 2.511 14.879 -19.998 1.00 61.03 83 ASP A N 1
ATOM 636 C CA . ASP A 1 83 ? 1.934 16.074 -19.381 1.00 61.03 83 ASP A CA 1
ATOM 637 C C . ASP A 1 83 ? 0.812 15.688 -18.408 1.00 61.03 83 ASP A C 1
ATOM 639 O O . ASP A 1 83 ? -0.358 15.587 -18.770 1.00 61.03 83 ASP A O 1
ATOM 643 N N . TRP A 1 84 ? 1.172 15.453 -17.144 1.00 65.88 84 TRP A N 1
ATOM 644 C CA . TRP A 1 84 ? 0.191 15.157 -16.096 1.00 65.88 84 TRP A CA 1
ATOM 645 C C . TRP A 1 84 ? -0.698 16.368 -15.809 1.00 65.88 84 TRP A C 1
ATOM 647 O O . TRP A 1 84 ? -0.261 17.358 -15.217 1.00 65.88 84 TRP A O 1
ATOM 657 N N . GLY A 1 85 ? -1.975 16.260 -16.171 1.00 72.75 85 GLY A N 1
ATOM 658 C CA . GLY A 1 85 ? -2.998 17.224 -15.794 1.00 72.75 85 GLY A CA 1
ATOM 659 C C . GLY A 1 85 ? -3.620 16.930 -14.424 1.00 72.75 85 GLY A C 1
ATOM 660 O O . GLY A 1 85 ? -3.400 15.894 -13.793 1.00 72.75 85 GLY A O 1
ATOM 661 N N . ILE A 1 86 ? -4.505 17.825 -13.978 1.00 78.19 86 ILE A N 1
ATOM 662 C CA . ILE A 1 86 ? -5.323 17.639 -12.762 1.00 78.19 86 ILE A CA 1
ATOM 663 C C . ILE A 1 86 ? -6.169 16.357 -12.817 1.00 78.19 86 ILE A C 1
ATOM 665 O O . ILE A 1 86 ? -6.392 15.717 -11.789 1.00 78.19 86 ILE A O 1
ATOM 669 N N . LEU A 1 87 ? -6.618 15.952 -14.009 1.00 78.19 87 LEU A N 1
ATOM 670 C CA . LEU A 1 87 ? -7.408 14.733 -14.193 1.00 78.19 87 LEU A CA 1
ATOM 671 C C . LEU A 1 87 ? -6.592 13.464 -13.913 1.00 78.19 87 LEU A C 1
ATOM 673 O O . LEU A 1 87 ? -7.120 12.519 -13.331 1.00 78.19 87 LEU A O 1
ATOM 677 N N . ASP A 1 88 ? -5.309 13.450 -14.259 1.00 75.50 88 ASP A N 1
ATOM 678 C CA . ASP A 1 88 ? -4.413 12.306 -14.055 1.00 75.50 88 ASP A CA 1
ATOM 679 C C . ASP A 1 88 ? -4.027 12.142 -12.589 1.00 75.50 88 ASP A C 1
ATOM 681 O O . ASP A 1 88 ? -3.990 11.024 -12.060 1.00 75.50 88 ASP A O 1
ATOM 685 N N . PHE A 1 89 ? -3.849 13.272 -11.901 1.00 81.56 89 PHE A N 1
ATOM 686 C CA . PHE A 1 89 ? -3.729 13.298 -10.451 1.00 81.56 89 PHE A CA 1
ATOM 687 C C . PHE A 1 89 ? -4.983 12.717 -9.786 1.00 81.56 89 PHE A C 1
ATOM 689 O O . PHE A 1 89 ? -4.869 11.862 -8.911 1.00 81.56 89 PHE A O 1
ATOM 696 N N . LEU A 1 90 ? -6.182 13.121 -10.221 1.00 84.44 90 LEU A N 1
ATOM 697 C CA . LEU A 1 90 ? -7.443 12.637 -9.648 1.00 84.44 90 LEU A CA 1
ATOM 698 C C . LEU A 1 90 ? -7.651 11.131 -9.883 1.00 84.44 90 LEU A C 1
ATOM 700 O O . LEU A 1 90 ? -8.086 10.415 -8.978 1.00 84.44 90 LEU A O 1
ATOM 704 N N . LYS A 1 91 ? -7.298 10.627 -11.072 1.00 78.31 91 LYS A N 1
ATOM 705 C CA . LYS A 1 91 ? -7.322 9.188 -11.393 1.00 78.31 91 LYS A CA 1
ATOM 706 C C . LYS A 1 91 ? -6.346 8.400 -10.518 1.00 78.31 91 LYS A C 1
ATOM 708 O O . LYS A 1 91 ? -6.719 7.393 -9.920 1.00 78.31 91 LYS A O 1
ATOM 713 N N . SER A 1 92 ? -5.114 8.884 -10.382 1.00 80.88 92 SER A N 1
ATOM 714 C CA . SER A 1 92 ? -4.112 8.238 -9.528 1.00 80.88 92 SER A CA 1
ATOM 715 C C . SER A 1 92 ? -4.549 8.269 -8.061 1.00 80.88 92 SER A C 1
ATOM 717 O O . SER A 1 92 ? -4.499 7.259 -7.368 1.00 80.88 92 SER A O 1
ATOM 719 N N . PHE A 1 93 ? -5.075 9.399 -7.591 1.00 86.44 93 PHE A N 1
ATOM 720 C CA . PHE A 1 93 ? -5.572 9.540 -6.227 1.00 86.44 93 PHE A CA 1
ATOM 721 C C . PHE A 1 93 ? -6.728 8.581 -5.929 1.00 86.44 93 PHE A C 1
ATOM 723 O O . PHE A 1 93 ? -6.700 7.885 -4.916 1.00 86.44 93 PHE A O 1
ATOM 730 N N . THR A 1 94 ? -7.717 8.487 -6.821 1.00 85.38 94 THR A N 1
ATOM 731 C CA . THR A 1 94 ? -8.847 7.555 -6.660 1.00 85.38 94 THR A CA 1
ATOM 732 C C . THR A 1 94 ? -8.398 6.094 -6.643 1.00 85.38 94 THR A C 1
ATOM 734 O O . THR A 1 94 ? -8.896 5.325 -5.821 1.00 85.38 94 THR A O 1
ATOM 737 N N . MET A 1 95 ? -7.398 5.723 -7.450 1.00 83.88 95 MET A N 1
ATOM 738 C CA . MET A 1 95 ? -6.768 4.400 -7.396 1.00 83.88 95 MET A CA 1
ATOM 739 C C . MET A 1 95 ? -6.129 4.114 -6.026 1.00 83.88 95 MET A C 1
ATOM 741 O O . MET A 1 95 ? -6.405 3.074 -5.427 1.00 83.88 95 MET A O 1
ATOM 745 N N . TRP A 1 96 ? -5.307 5.031 -5.503 1.00 87.62 96 TRP A N 1
ATOM 746 C CA . TRP A 1 96 ? -4.673 4.867 -4.187 1.00 87.62 96 TRP A CA 1
ATOM 747 C C . TRP A 1 96 ? -5.704 4.761 -3.062 1.00 87.62 96 TRP A C 1
ATOM 749 O O . TRP A 1 96 ? -5.577 3.909 -2.182 1.00 87.62 96 TRP A O 1
ATOM 759 N N . VAL A 1 97 ? -6.761 5.574 -3.112 1.00 88.00 97 VAL A N 1
ATOM 760 C CA . VAL A 1 97 ? -7.863 5.507 -2.145 1.00 88.00 97 VAL A CA 1
ATOM 761 C C . VAL A 1 97 ? -8.564 4.151 -2.206 1.00 88.00 97 VAL A C 1
ATOM 763 O O . VAL A 1 97 ? -8.785 3.538 -1.161 1.00 88.00 97 VAL A O 1
ATOM 766 N N . ALA A 1 98 ? -8.869 3.646 -3.405 1.00 86.12 98 ALA A N 1
ATOM 767 C CA . ALA A 1 98 ? -9.492 2.336 -3.580 1.00 86.12 98 ALA A CA 1
ATOM 768 C C . ALA A 1 98 ? -8.621 1.206 -3.007 1.00 86.12 98 ALA A C 1
ATOM 770 O O . ALA A 1 98 ? -9.126 0.351 -2.278 1.00 86.12 98 ALA A O 1
ATOM 771 N N . MET A 1 99 ? -7.311 1.244 -3.263 1.00 85.88 99 MET A N 1
ATOM 772 C CA . MET A 1 99 ? -6.340 0.291 -2.722 1.00 85.88 99 MET A CA 1
ATOM 773 C C . MET A 1 99 ? -6.295 0.317 -1.189 1.00 85.88 99 MET A C 1
ATOM 775 O O . MET A 1 99 ? -6.377 -0.724 -0.534 1.00 85.88 99 MET A O 1
ATOM 779 N N . VAL A 1 100 ? -6.212 1.509 -0.596 1.00 87.81 100 VAL A N 1
ATOM 780 C CA . VAL A 1 100 ? -6.227 1.670 0.862 1.00 87.81 100 VAL A CA 1
ATOM 781 C C . VAL A 1 100 ? -7.542 1.161 1.450 1.00 87.81 100 VAL A C 1
ATOM 783 O O . VAL A 1 100 ? -7.531 0.470 2.471 1.00 87.81 100 VAL A O 1
ATOM 786 N N . PHE A 1 101 ? -8.673 1.440 0.801 1.00 85.75 101 PHE A N 1
ATOM 787 C CA . PHE A 1 101 ? -9.974 0.952 1.251 1.00 85.75 101 PHE A CA 1
ATOM 788 C C . PHE A 1 101 ? -10.086 -0.568 1.155 1.00 85.75 101 PHE A C 1
ATOM 790 O O . PHE A 1 101 ? -10.637 -1.190 2.061 1.00 85.75 101 PHE A O 1
ATOM 797 N N . ALA A 1 102 ? -9.524 -1.178 0.114 1.00 82.69 102 ALA A N 1
ATOM 798 C CA . ALA A 1 102 ? -9.517 -2.624 -0.057 1.00 82.69 102 ALA A CA 1
ATOM 799 C C . ALA A 1 102 ? -8.681 -3.337 1.024 1.00 82.69 102 ALA A C 1
ATOM 801 O O . ALA A 1 102 ? -9.117 -4.351 1.576 1.00 82.69 102 ALA A O 1
ATOM 802 N N . MET A 1 103 ? -7.500 -2.800 1.354 1.00 81.50 103 MET A N 1
ATOM 803 C CA . MET A 1 103 ? -6.508 -3.487 2.193 1.00 81.50 103 MET A CA 1
ATOM 804 C C . MET A 1 103 ? -6.548 -3.121 3.677 1.00 81.50 103 MET A C 1
ATOM 806 O O . MET A 1 103 ? -6.362 -3.983 4.536 1.00 81.50 103 MET A O 1
ATOM 810 N N . MET A 1 104 ? -6.751 -1.843 4.002 1.00 81.12 104 MET A N 1
ATOM 811 C CA . MET A 1 104 ? -6.478 -1.317 5.348 1.00 81.12 104 MET A CA 1
ATOM 812 C C . MET A 1 104 ? -7.719 -1.282 6.233 1.00 81.12 104 MET A C 1
ATOM 814 O O . MET A 1 104 ? -7.617 -1.456 7.450 1.00 81.12 104 MET A O 1
ATOM 818 N N . LEU A 1 105 ? -8.903 -1.139 5.632 1.00 77.38 105 LEU A N 1
ATOM 819 C CA . LEU A 1 105 ? -10.172 -1.207 6.357 1.00 77.38 105 LEU A CA 1
ATOM 820 C C . LEU A 1 105 ? -10.383 -2.546 7.082 1.00 77.38 105 LEU A C 1
ATOM 822 O O . LEU A 1 105 ? -10.828 -2.512 8.233 1.00 77.38 105 LEU A O 1
ATOM 826 N N . PRO A 1 106 ? -10.018 -3.710 6.506 1.00 70.44 106 PRO A N 1
ATOM 827 C CA . PRO A 1 106 ? -10.044 -4.975 7.232 1.00 70.44 106 PRO A CA 1
ATOM 828 C C . PRO A 1 106 ? -9.259 -4.962 8.555 1.00 70.44 106 PRO A C 1
ATOM 830 O O . PRO A 1 106 ? -9.658 -5.607 9.525 1.00 70.44 106 PRO A O 1
ATOM 833 N N . GLY A 1 107 ? -8.189 -4.167 8.650 1.00 69.44 107 GLY A N 1
ATOM 834 C CA . GLY A 1 107 ? -7.395 -4.014 9.873 1.00 69.44 107 GLY A CA 1
ATOM 835 C C . GLY A 1 107 ? -8.123 -3.309 11.028 1.00 69.44 107 GLY A C 1
ATOM 836 O O . GLY A 1 107 ? -7.672 -3.388 12.171 1.00 69.44 107 GLY A O 1
ATOM 837 N N . LEU A 1 108 ? -9.254 -2.640 10.771 1.00 72.50 108 LEU A N 1
ATOM 838 C CA . LEU A 1 108 ? -10.068 -1.966 11.793 1.00 72.50 108 LEU A CA 1
ATOM 839 C C . LEU A 1 108 ? -11.077 -2.898 12.481 1.00 72.50 108 LEU A C 1
ATOM 841 O O . LEU A 1 108 ? -11.579 -2.565 13.557 1.00 72.50 108 LEU A O 1
ATOM 845 N N . PHE A 1 109 ? -11.372 -4.069 11.907 1.00 71.69 109 PHE A N 1
ATOM 846 C CA . PHE A 1 109 ? -12.338 -5.021 12.467 1.00 71.69 109 PHE A CA 1
ATOM 847 C C . PHE A 1 109 ? -12.101 -5.402 13.941 1.00 71.69 109 PHE A C 1
ATOM 849 O O . PHE A 1 109 ? -13.065 -5.353 14.715 1.00 71.69 109 PHE A O 1
ATOM 856 N N . PRO A 1 110 ? -10.877 -5.750 14.391 1.00 67.94 110 PRO A N 1
ATOM 857 C CA . PRO A 1 110 ? -10.648 -6.074 15.800 1.00 67.94 110 PRO A CA 1
ATOM 858 C C . PRO A 1 110 ? -10.850 -4.868 16.729 1.00 67.94 110 PRO A C 1
ATOM 860 O O . PRO A 1 110 ? -11.274 -5.046 17.869 1.00 67.94 110 PRO A O 1
ATOM 863 N N . LEU A 1 111 ? -10.611 -3.646 16.245 1.00 67.75 111 LEU A N 1
ATOM 864 C CA . LEU A 1 111 ? -10.760 -2.423 17.031 1.00 67.75 111 LEU A CA 1
ATOM 865 C C . LEU A 1 111 ? -12.237 -2.044 17.227 1.00 67.75 111 LEU A C 1
ATOM 867 O O . LEU A 1 111 ? -12.641 -1.736 18.346 1.00 67.75 111 LEU A O 1
ATOM 871 N N . LEU A 1 112 ? -13.083 -2.172 16.199 1.00 66.12 112 LEU A N 1
ATOM 872 C CA . LEU A 1 112 ? -14.537 -1.958 16.328 1.00 66.12 112 LEU A CA 1
ATOM 873 C C . LEU A 1 112 ? -15.171 -2.829 17.414 1.00 66.12 112 LEU A C 1
ATOM 875 O O . LEU A 1 112 ? -16.077 -2.385 18.123 1.00 66.12 112 LEU A O 1
ATOM 879 N N . LYS A 1 113 ? -14.689 -4.071 17.544 1.00 64.06 113 LYS A N 1
ATOM 880 C CA . LYS A 1 113 ? -15.136 -4.998 18.584 1.00 64.06 113 LYS A CA 1
ATOM 881 C C . LYS A 1 113 ? -14.883 -4.423 19.982 1.00 64.06 113 LYS A C 1
ATOM 883 O O . LYS A 1 113 ? -15.752 -4.546 20.838 1.00 64.06 113 LYS A O 1
ATOM 888 N N . SER A 1 114 ? -13.733 -3.778 20.183 1.00 61.69 114 SER A N 1
ATOM 889 C CA . SER A 1 114 ? -13.336 -3.174 21.461 1.00 61.69 114 SER A CA 1
ATOM 890 C C . SER A 1 114 ? -14.147 -1.920 21.793 1.00 61.69 114 SER A C 1
ATOM 892 O O . SER A 1 114 ? -14.633 -1.761 22.911 1.00 61.69 114 SER A O 1
ATOM 894 N N . VAL A 1 115 ? -14.355 -1.040 20.810 1.00 61.50 115 VAL A N 1
ATOM 895 C CA . VAL A 1 115 ? -15.061 0.233 21.032 1.00 61.50 115 VAL A CA 1
ATOM 896 C C . VAL A 1 115 ? -16.554 0.002 21.325 1.00 61.50 115 VAL A C 1
ATOM 898 O O . VAL A 1 115 ? -17.139 0.697 22.157 1.00 61.50 115 VAL A O 1
ATOM 901 N N . LYS A 1 116 ? -17.175 -1.026 20.716 1.00 59.62 116 LYS A N 1
ATOM 902 C CA . LYS A 1 116 ? -18.580 -1.396 20.977 1.00 59.62 116 LYS A CA 1
ATOM 903 C C . LYS A 1 116 ? -18.813 -1.875 22.412 1.00 59.62 116 LYS A C 1
ATOM 905 O O . LYS A 1 116 ? -19.828 -1.505 22.993 1.00 59.62 116 LYS A O 1
ATOM 910 N N . SER A 1 117 ? -17.904 -2.665 22.994 1.00 55.88 117 SER A N 1
ATOM 911 C CA . SER A 1 117 ? -18.057 -3.128 24.385 1.00 55.88 117 SER A CA 1
ATOM 912 C C . SER A 1 117 ? -18.019 -1.996 25.414 1.00 55.88 117 SER A C 1
ATOM 914 O O . SER A 1 117 ? -18.471 -2.197 26.534 1.00 55.88 117 SER A O 1
ATOM 916 N N . GLN A 1 118 ? -17.517 -0.818 25.036 1.00 55.06 118 GLN A N 1
ATOM 917 C CA . GLN A 1 118 ? -17.326 0.315 25.941 1.00 55.06 118 GLN A CA 1
ATOM 918 C C . GLN A 1 118 ? -18.234 1.526 25.650 1.00 55.06 118 GLN A C 1
ATOM 920 O O . GLN A 1 118 ? -18.096 2.554 26.304 1.00 55.06 118 GLN A O 1
ATOM 925 N N . GLY A 1 119 ? -19.153 1.448 24.676 1.00 54.78 119 GLY A N 1
ATOM 926 C CA . GLY A 1 119 ? -20.109 2.535 24.392 1.00 54.78 119 GLY A CA 1
ATOM 927 C C . GLY A 1 119 ? -19.489 3.838 23.854 1.00 54.78 119 GLY A C 1
ATOM 928 O O . GLY A 1 119 ? -20.126 4.889 23.898 1.00 54.78 119 GLY A O 1
ATOM 929 N N . GLN A 1 120 ? -18.256 3.792 23.345 1.00 61.50 120 GLN A N 1
ATOM 930 C CA . GLN A 1 120 ? -17.522 4.965 22.856 1.00 61.50 120 GLN A CA 1
ATOM 931 C C . GLN A 1 120 ? -17.915 5.370 21.417 1.00 61.50 120 GLN A C 1
ATOM 933 O O . GLN A 1 120 ? -18.409 4.568 20.618 1.00 61.50 120 GLN A O 1
ATOM 938 N N . ARG A 1 121 ? -17.676 6.642 21.053 1.00 64.94 121 ARG A N 1
ATOM 939 C CA . ARG A 1 121 ? -18.002 7.203 19.726 1.00 64.94 121 ARG A CA 1
ATOM 940 C C . ARG A 1 121 ? -17.042 6.677 18.645 1.00 64.94 121 ARG A C 1
ATOM 942 O O . ARG A 1 121 ? -15.960 7.215 18.449 1.00 64.94 121 ARG A O 1
ATOM 949 N N . ILE A 1 122 ? -17.481 5.671 17.887 1.00 71.75 122 ILE A N 1
ATOM 950 C CA . ILE A 1 122 ? -16.713 5.027 16.797 1.00 71.75 122 ILE A CA 1
ATOM 951 C C . ILE A 1 122 ? -16.493 5.952 15.583 1.00 71.75 122 ILE A C 1
ATOM 953 O O . ILE A 1 122 ? -15.456 5.899 14.928 1.00 71.75 122 ILE A O 1
ATOM 957 N N . PHE A 1 123 ? -17.471 6.800 15.259 1.00 72.19 123 PHE A N 1
ATOM 958 C CA . PHE A 1 123 ? -17.455 7.629 14.048 1.00 72.19 123 PHE A CA 1
ATOM 959 C C . PHE A 1 123 ? -16.265 8.612 13.953 1.00 72.19 123 PHE A C 1
ATOM 961 O O . PHE A 1 123 ? -15.571 8.581 12.937 1.00 72.19 123 PHE A O 1
ATOM 968 N N . PRO A 1 124 ? -15.953 9.436 14.979 1.00 75.50 124 PRO A N 1
ATOM 969 C CA . PRO A 1 124 ? -14.792 10.334 14.925 1.00 75.50 124 PRO A CA 1
ATOM 970 C C . PRO A 1 124 ? -13.454 9.583 14.845 1.00 75.50 124 PRO A C 1
ATOM 972 O O . PRO A 1 124 ? -12.505 10.078 14.235 1.00 75.50 124 PRO A O 1
ATOM 975 N N . PHE A 1 125 ? -13.376 8.368 15.399 1.00 77.88 125 PHE A N 1
ATOM 976 C CA . PHE A 1 125 ? -12.190 7.521 15.273 1.00 77.88 125 PHE A CA 1
ATOM 977 C C . PHE A 1 125 ? -11.969 7.086 13.818 1.00 77.88 125 PHE A C 1
ATOM 979 O O . PHE A 1 125 ? -10.878 7.256 13.282 1.00 77.88 125 PHE A O 1
ATOM 986 N N . ILE A 1 126 ? -13.009 6.566 13.154 1.00 78.94 126 ILE A N 1
ATOM 987 C CA . ILE A 1 126 ? -12.913 6.152 11.744 1.00 78.94 126 ILE A CA 1
ATOM 988 C C . ILE A 1 126 ? -12.573 7.356 10.861 1.00 78.94 126 ILE A C 1
ATOM 990 O O . ILE A 1 126 ? -11.718 7.248 9.987 1.00 78.94 126 ILE A O 1
ATOM 994 N N . LEU A 1 127 ? -13.200 8.510 11.105 1.00 82.19 127 LEU A N 1
ATOM 995 C CA . LEU A 1 127 ? -12.975 9.713 10.307 1.00 82.19 127 LEU A CA 1
ATOM 996 C C . LEU A 1 127 ? -11.530 10.223 10.422 1.00 82.19 127 LEU A C 1
ATOM 998 O O . LEU A 1 127 ? -10.899 10.515 9.409 1.00 82.19 127 LEU A O 1
ATOM 1002 N N . SER A 1 128 ? -10.982 10.278 11.639 1.00 83.00 128 SER A N 1
ATOM 1003 C CA . SER A 1 128 ? -9.585 10.680 11.863 1.00 83.00 128 SER A CA 1
ATOM 1004 C C . SER A 1 128 ? -8.584 9.672 11.288 1.00 83.00 128 SER A C 1
ATOM 1006 O O . SER A 1 128 ? -7.588 10.080 10.694 1.00 83.00 128 SER A O 1
ATOM 1008 N N . TYR A 1 129 ? -8.871 8.370 11.380 1.00 84.38 129 TYR A N 1
ATOM 1009 C CA . TYR A 1 129 ? -8.076 7.325 10.733 1.00 84.38 129 TYR A CA 1
ATOM 1010 C C . TYR A 1 129 ? -8.064 7.476 9.205 1.00 84.38 129 TYR A C 1
ATOM 1012 O O . TYR A 1 129 ? -6.996 7.482 8.592 1.00 84.38 129 TYR A O 1
ATOM 1020 N N . LEU A 1 130 ? -9.240 7.638 8.591 1.00 86.75 130 LEU A N 1
ATOM 1021 C CA . LEU A 1 130 ? -9.368 7.826 7.146 1.00 86.75 130 LEU A CA 1
ATOM 1022 C C . LEU A 1 130 ? -8.663 9.102 6.685 1.00 86.75 130 LEU A C 1
ATOM 1024 O O . LEU A 1 130 ? -7.979 9.069 5.671 1.00 86.75 130 LEU A O 1
ATO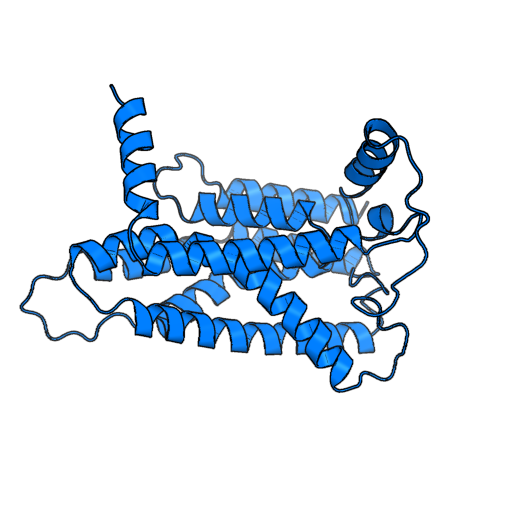M 1028 N N . SER A 1 131 ? -8.752 10.199 7.441 1.00 89.00 131 SER A N 1
ATOM 1029 C CA . SER A 1 131 ? -8.069 11.453 7.099 1.00 89.00 131 SER A CA 1
ATOM 1030 C C . SER A 1 131 ? -6.550 11.288 6.993 1.00 89.00 131 SER A C 1
ATOM 1032 O O . SER A 1 131 ? -5.938 11.824 6.071 1.00 89.00 131 SER A O 1
ATOM 1034 N N . ILE A 1 132 ? -5.938 10.532 7.909 1.00 91.25 132 ILE A N 1
ATOM 1035 C CA . ILE A 1 132 ? -4.499 10.237 7.873 1.00 91.25 132 ILE A CA 1
ATOM 1036 C C . ILE A 1 132 ? -4.143 9.390 6.640 1.00 91.25 132 ILE A C 1
ATOM 1038 O O . ILE A 1 132 ? -3.152 9.658 5.961 1.00 91.25 132 ILE A O 1
ATOM 1042 N N . TRP A 1 133 ? -4.988 8.418 6.294 1.00 90.19 133 TRP A N 1
ATOM 1043 C CA . TRP A 1 133 ? -4.820 7.599 5.092 1.00 90.19 133 TRP A CA 1
ATOM 1044 C C . TRP A 1 133 ? -5.015 8.362 3.782 1.00 90.19 133 TRP A C 1
ATOM 1046 O O . TRP A 1 133 ? -4.293 8.111 2.821 1.00 90.19 133 TRP A O 1
ATOM 1056 N N . LEU A 1 134 ? -5.944 9.317 3.733 1.00 91.19 134 LEU A N 1
ATOM 1057 C CA . LEU A 1 134 ? -6.111 10.196 2.576 1.00 91.19 134 LEU A CA 1
ATOM 1058 C C . LEU A 1 134 ? -4.857 11.051 2.354 1.00 91.19 134 LEU A C 1
ATOM 1060 O O . LEU A 1 134 ? -4.406 11.176 1.218 1.00 91.19 134 LEU A O 1
ATOM 1064 N N . GLY A 1 135 ? -4.237 11.556 3.427 1.00 91.31 135 GLY A N 1
ATOM 1065 C CA . GLY A 1 135 ? -2.937 12.232 3.346 1.00 91.31 135 GLY A CA 1
ATOM 1066 C C . GLY A 1 135 ? -1.834 11.325 2.787 1.00 91.31 135 GLY A C 1
ATOM 1067 O O . GLY A 1 135 ? -1.045 11.747 1.943 1.00 91.31 135 GLY A O 1
ATOM 1068 N N . PHE A 1 136 ? -1.824 10.049 3.181 1.00 90.38 136 PHE A N 1
ATOM 1069 C CA . PHE A 1 136 ? -0.915 9.056 2.605 1.00 90.38 136 PHE A CA 1
ATOM 1070 C C . PHE A 1 136 ? -1.183 8.791 1.116 1.00 90.38 136 PHE A C 1
ATOM 1072 O O . PHE A 1 136 ? -0.232 8.629 0.359 1.00 90.38 136 PHE A O 1
ATOM 1079 N N . CYS A 1 137 ? -2.439 8.801 0.664 1.00 90.44 137 CYS A N 1
ATOM 1080 C CA . CYS A 1 137 ? -2.760 8.650 -0.760 1.00 90.44 137 CYS A CA 1
ATOM 1081 C C . CYS A 1 137 ? -2.172 9.799 -1.593 1.00 90.44 137 CYS A C 1
ATOM 1083 O O . CYS A 1 137 ? -1.626 9.550 -2.662 1.00 90.44 137 CYS A O 1
ATOM 1085 N N . VAL A 1 138 ? -2.209 11.039 -1.087 1.00 90.19 138 VAL A N 1
ATOM 1086 C CA . VAL A 1 138 ? -1.560 12.187 -1.749 1.00 90.19 138 VAL A CA 1
ATOM 1087 C C . VAL A 1 138 ? -0.048 11.970 -1.865 1.00 90.19 138 VAL A C 1
ATOM 1089 O O . VAL A 1 138 ? 0.520 12.177 -2.935 1.00 90.19 138 VAL A O 1
ATOM 1092 N N . LEU A 1 139 ? 0.597 11.500 -0.792 1.00 90.00 139 LEU A N 1
ATOM 1093 C CA . LEU A 1 139 ? 2.019 11.133 -0.811 1.00 90.00 139 LEU A CA 1
ATOM 1094 C C . LEU A 1 139 ? 2.312 10.008 -1.813 1.00 90.00 139 LEU A C 1
ATOM 1096 O O . LEU A 1 139 ? 3.289 10.095 -2.549 1.00 90.00 139 LEU A O 1
ATOM 1100 N N . GLY A 1 140 ? 1.462 8.981 -1.873 1.00 86.50 140 GLY A N 1
ATOM 1101 C CA . GLY A 1 140 ? 1.582 7.876 -2.824 1.00 86.50 140 GLY A CA 1
ATOM 1102 C C . GLY A 1 140 ? 1.541 8.354 -4.274 1.00 86.50 140 GLY A C 1
ATOM 1103 O O . GLY A 1 140 ? 2.417 7.998 -5.060 1.00 86.50 140 GLY A O 1
ATOM 1104 N N . VAL A 1 141 ? 0.594 9.238 -4.605 1.00 87.25 141 VAL A N 1
ATOM 1105 C CA . VAL A 1 141 ? 0.506 9.863 -5.935 1.00 87.25 141 VAL A CA 1
ATOM 1106 C C . VAL A 1 141 ? 1.728 10.732 -6.228 1.00 87.25 141 VAL A C 1
ATOM 1108 O O . VAL A 1 141 ? 2.258 10.664 -7.332 1.00 87.25 141 VAL A O 1
ATOM 1111 N N . ALA A 1 142 ? 2.218 11.509 -5.258 1.00 86.81 142 ALA A N 1
ATOM 1112 C CA . ALA A 1 142 ? 3.410 12.339 -5.441 1.00 86.81 142 ALA A CA 1
ATOM 1113 C C . ALA A 1 142 ? 4.670 11.497 -5.712 1.00 86.81 142 ALA A C 1
ATOM 1115 O O . ALA A 1 142 ? 5.440 11.813 -6.618 1.00 86.81 142 ALA A O 1
ATOM 1116 N N . VAL A 1 143 ? 4.860 10.395 -4.976 1.00 86.25 143 VAL A N 1
ATOM 1117 C CA . VAL A 1 143 ? 5.962 9.445 -5.207 1.00 86.25 143 VAL A CA 1
ATOM 1118 C C . VAL A 1 143 ? 5.816 8.768 -6.568 1.00 86.25 143 VAL A C 1
ATOM 1120 O O . VAL A 1 143 ? 6.784 8.692 -7.319 1.00 86.25 143 VAL A O 1
ATOM 1123 N N . GLN A 1 144 ? 4.609 8.317 -6.915 1.00 83.12 144 GLN A N 1
ATOM 1124 C CA . GLN A 1 144 ? 4.321 7.723 -8.220 1.00 83.12 144 GLN A CA 1
ATOM 1125 C C . GLN A 1 144 ? 4.617 8.701 -9.365 1.00 83.12 144 GLN A C 1
ATOM 1127 O O . GLN A 1 144 ? 5.194 8.307 -10.376 1.00 83.12 144 GLN A O 1
ATOM 1132 N N . TRP A 1 145 ? 4.257 9.974 -9.202 1.00 82.00 145 TRP A N 1
ATOM 1133 C CA . TRP A 1 145 ? 4.536 11.018 -10.180 1.00 82.00 145 TRP A CA 1
ATOM 1134 C C . TRP A 1 145 ? 6.040 11.267 -10.330 1.00 82.00 145 TRP A C 1
ATOM 1136 O O . TRP A 1 145 ? 6.553 11.236 -11.446 1.00 82.00 145 TRP A O 1
ATOM 1146 N N . ALA A 1 146 ? 6.766 11.413 -9.217 1.00 83.44 146 ALA A N 1
ATOM 1147 C CA . ALA A 1 146 ? 8.216 11.600 -9.224 1.00 83.44 146 ALA A CA 1
ATOM 1148 C C . ALA A 1 146 ? 8.952 10.423 -9.887 1.00 83.44 146 ALA A C 1
ATOM 1150 O O . ALA A 1 146 ? 9.828 10.628 -10.721 1.00 83.44 146 ALA A O 1
ATOM 1151 N N . LEU A 1 147 ? 8.566 9.185 -9.569 1.00 80.62 147 LEU A N 1
ATOM 1152 C CA . LEU A 1 147 ? 9.148 7.986 -10.175 1.00 80.62 147 LEU A CA 1
ATOM 1153 C C . LEU A 1 147 ? 8.856 7.881 -11.680 1.00 80.62 147 LEU A C 1
ATOM 1155 O O . LEU A 1 147 ? 9.672 7.332 -12.419 1.00 80.62 147 LEU A O 1
ATOM 1159 N N . ARG A 1 148 ? 7.718 8.410 -12.146 1.00 76.25 148 ARG A N 1
ATOM 1160 C CA . ARG A 1 148 ? 7.395 8.467 -13.576 1.00 76.25 148 ARG A CA 1
ATOM 1161 C C . ARG A 1 148 ? 8.200 9.541 -14.306 1.00 76.25 148 ARG A C 1
ATOM 1163 O O . ARG A 1 148 ? 8.670 9.266 -15.401 1.00 76.25 148 ARG A O 1
ATOM 1170 N N . LEU A 1 149 ? 8.404 10.712 -13.699 1.00 77.12 149 LEU A N 1
ATOM 1171 C CA . LEU A 1 149 ? 9.277 11.758 -14.256 1.00 77.12 149 LEU A CA 1
ATOM 1172 C C . LEU A 1 149 ? 10.729 11.286 -14.410 1.00 77.12 149 LEU A C 1
ATOM 1174 O O . LEU A 1 149 ? 11.432 11.743 -15.301 1.00 77.12 149 LEU A O 1
ATOM 1178 N N . LEU A 1 150 ? 11.169 10.364 -13.551 1.00 78.62 150 LEU A N 1
ATOM 1179 C CA . LEU A 1 150 ? 12.490 9.738 -13.622 1.00 78.62 150 LEU A CA 1
ATOM 1180 C C . LEU A 1 150 ? 12.558 8.552 -14.605 1.00 78.62 150 LEU A C 1
ATOM 1182 O O . LEU A 1 150 ? 13.584 7.881 -14.647 1.00 78.62 150 LEU A O 1
ATOM 1186 N N . GLU A 1 151 ? 11.475 8.247 -15.333 1.00 73.81 151 GLU A N 1
ATOM 1187 C CA . GLU A 1 151 ? 11.357 7.095 -16.251 1.00 73.81 151 GLU A CA 1
ATOM 1188 C C . GLU A 1 151 ? 11.627 5.727 -15.581 1.00 73.81 151 GLU A C 1
ATOM 1190 O O . GLU A 1 151 ? 11.879 4.711 -16.230 1.00 73.81 151 GLU A O 1
ATOM 1195 N N . ILE A 1 152 ? 11.525 5.671 -14.247 1.00 72.88 152 ILE A N 1
ATOM 1196 C CA . ILE A 1 152 ? 11.711 4.444 -13.458 1.00 72.88 152 ILE A CA 1
ATOM 1197 C C . ILE A 1 152 ? 10.459 3.559 -13.540 1.00 72.88 152 ILE A C 1
ATOM 1199 O O . ILE A 1 152 ? 10.546 2.349 -13.352 1.00 72.88 152 ILE A O 1
ATOM 1203 N N . LEU A 1 153 ? 9.287 4.138 -13.814 1.00 65.25 153 LEU A N 1
ATOM 1204 C CA . LEU A 1 153 ? 8.019 3.414 -13.929 1.00 65.25 153 LEU A CA 1
ATOM 1205 C C . LEU A 1 153 ? 7.601 3.238 -15.392 1.00 65.25 153 LEU A C 1
ATOM 1207 O O . LEU A 1 153 ? 7.445 4.217 -16.117 1.00 65.25 153 LEU A O 1
ATOM 1211 N N . ASN A 1 154 ? 7.298 1.998 -15.780 1.00 62.91 154 ASN A N 1
ATOM 1212 C CA . ASN A 1 154 ? 6.656 1.684 -17.057 1.00 62.91 154 ASN A CA 1
ATOM 1213 C C . ASN A 1 154 ? 5.206 2.205 -17.121 1.00 62.91 154 ASN A C 1
ATOM 1215 O O . ASN A 1 154 ? 4.608 2.579 -16.105 1.00 62.91 154 ASN A O 1
ATOM 1219 N N . GLY A 1 155 ? 4.589 2.153 -18.309 1.00 58.66 155 GLY A N 1
ATOM 1220 C CA . GLY A 1 155 ? 3.169 2.491 -18.518 1.00 58.66 155 GLY A CA 1
ATOM 1221 C C . GLY A 1 155 ? 2.204 1.747 -17.578 1.00 58.66 155 GLY A C 1
ATOM 1222 O O . GLY A 1 155 ? 1.184 2.304 -17.177 1.00 58.66 155 GLY A O 1
ATOM 1223 N N . HIS A 1 156 ? 2.592 0.551 -17.122 1.00 57.03 156 HIS A N 1
ATOM 1224 C CA . HIS A 1 156 ? 1.874 -0.277 -16.144 1.00 57.03 156 HIS A CA 1
ATOM 1225 C C . HIS A 1 156 ? 2.195 0.027 -14.667 1.00 57.03 156 HIS A C 1
ATOM 1227 O O . HIS A 1 156 ? 1.760 -0.702 -13.778 1.00 57.03 156 HIS A O 1
ATOM 1233 N N . MET A 1 157 ? 2.935 1.106 -14.381 1.00 63.94 157 MET A N 1
ATOM 1234 C CA . MET A 1 157 ? 3.345 1.510 -13.026 1.00 63.94 157 MET A CA 1
ATOM 1235 C C . MET A 1 157 ? 4.156 0.426 -12.293 1.00 63.94 157 MET A C 1
ATOM 1237 O O . MET A 1 157 ? 4.031 0.245 -11.081 1.00 63.94 157 MET A O 1
ATOM 1241 N N . VAL A 1 158 ? 4.989 -0.287 -13.051 1.00 66.12 158 VAL A N 1
ATOM 1242 C CA . VAL A 1 158 ? 5.969 -1.269 -12.569 1.00 66.12 158 VAL A CA 1
ATOM 1243 C C . VAL A 1 158 ? 7.357 -0.659 -12.719 1.00 66.12 158 VAL A C 1
ATOM 1245 O O . VAL A 1 158 ? 7.629 -0.019 -13.738 1.00 66.12 158 VAL A O 1
ATOM 1248 N N . ILE A 1 159 ? 8.228 -0.848 -11.728 1.00 72.50 159 ILE A N 1
ATOM 1249 C CA . ILE A 1 159 ? 9.630 -0.432 -11.826 1.00 72.50 159 ILE A CA 1
ATOM 1250 C C . ILE A 1 159 ? 10.308 -1.170 -12.996 1.00 72.50 159 ILE A C 1
ATOM 1252 O O . ILE A 1 159 ? 10.329 -2.399 -13.035 1.00 72.50 159 ILE A O 1
ATOM 1256 N N . THR A 1 160 ? 10.871 -0.414 -13.941 1.00 68.88 160 THR A N 1
ATOM 1257 C CA . THR A 1 160 ? 11.550 -0.913 -15.152 1.00 68.88 160 THR A CA 1
ATOM 1258 C C . THR A 1 160 ? 12.839 -1.659 -14.835 1.00 68.88 160 THR A C 1
ATOM 1260 O O . THR A 1 160 ? 13.159 -2.656 -15.478 1.00 68.88 160 THR A O 1
ATOM 1263 N N . ASN A 1 161 ? 13.592 -1.174 -13.846 1.00 76.75 161 ASN A N 1
ATOM 1264 C CA . ASN A 1 161 ? 14.907 -1.701 -13.517 1.00 76.75 161 ASN A CA 1
ATOM 1265 C C . ASN A 1 161 ? 14.808 -2.854 -12.493 1.00 76.75 161 ASN A C 1
ATOM 1267 O O . ASN A 1 161 ? 14.460 -2.605 -11.331 1.00 76.75 161 ASN A O 1
ATOM 1271 N N . PRO A 1 162 ? 15.182 -4.095 -12.864 1.00 76.19 162 PRO A N 1
ATOM 1272 C CA . PRO A 1 162 ? 15.088 -5.254 -11.975 1.00 76.19 162 PRO A CA 1
ATOM 1273 C C . PRO A 1 162 ? 15.932 -5.103 -10.702 1.00 76.19 162 PRO A C 1
ATOM 1275 O O . PRO A 1 162 ? 15.522 -5.576 -9.644 1.00 76.19 162 PRO A O 1
ATOM 1278 N N . VAL A 1 163 ? 17.047 -4.365 -10.753 1.00 82.38 163 VAL A N 1
ATOM 1279 C CA . VAL A 1 163 ? 17.900 -4.089 -9.585 1.00 82.38 163 VAL A CA 1
ATOM 1280 C C . VAL A 1 163 ? 17.175 -3.206 -8.568 1.00 82.38 163 VAL A C 1
ATOM 1282 O O . VAL A 1 163 ? 17.260 -3.451 -7.365 1.00 82.38 163 VAL A O 1
ATOM 1285 N N . ILE A 1 164 ? 16.423 -2.201 -9.029 1.00 81.94 164 ILE A N 1
ATOM 1286 C CA . ILE A 1 164 ? 15.643 -1.316 -8.150 1.00 81.94 164 ILE A CA 1
ATOM 1287 C C . ILE A 1 164 ? 14.463 -2.089 -7.544 1.00 81.94 164 ILE A C 1
ATOM 1289 O O . ILE A 1 164 ? 14.187 -1.952 -6.348 1.00 81.94 164 ILE A O 1
ATOM 1293 N N . SER A 1 165 ? 13.808 -2.953 -8.325 1.00 81.88 165 SER A N 1
ATOM 1294 C CA . SER A 1 165 ? 12.752 -3.850 -7.834 1.00 81.88 165 SER A CA 1
ATOM 1295 C C . SER A 1 165 ? 13.277 -4.815 -6.768 1.00 81.88 165 SER A C 1
ATOM 1297 O O . SER A 1 165 ? 12.693 -4.916 -5.687 1.00 81.88 165 SER A O 1
ATOM 1299 N N . ALA A 1 166 ? 14.422 -5.456 -7.021 1.00 82.81 166 ALA A N 1
ATOM 1300 C CA . ALA A 1 166 ? 15.098 -6.339 -6.076 1.00 82.81 166 ALA A CA 1
ATOM 1301 C C . ALA A 1 166 ? 15.498 -5.608 -4.788 1.00 82.81 166 ALA A C 1
ATOM 1303 O O . ALA A 1 166 ? 15.193 -6.078 -3.693 1.00 82.81 166 ALA A O 1
ATOM 1304 N N . ALA A 1 167 ? 16.116 -4.427 -4.899 1.00 86.88 167 ALA A N 1
ATOM 1305 C CA . ALA A 1 167 ? 16.484 -3.607 -3.748 1.00 86.88 167 ALA A CA 1
ATOM 1306 C C . ALA A 1 167 ? 15.255 -3.230 -2.908 1.00 86.88 167 ALA A C 1
ATOM 1308 O O . ALA A 1 167 ? 15.277 -3.368 -1.686 1.00 86.88 167 ALA A O 1
ATOM 1309 N N . THR A 1 168 ? 14.159 -2.825 -3.556 1.00 86.25 168 THR A N 1
ATOM 1310 C CA . THR A 1 168 ? 12.899 -2.483 -2.882 1.00 86.25 168 THR A CA 1
ATOM 1311 C C . THR A 1 168 ? 12.330 -3.680 -2.113 1.00 86.25 168 THR A C 1
ATOM 1313 O O . THR A 1 168 ? 11.969 -3.543 -0.941 1.00 86.25 168 THR A O 1
ATOM 1316 N N . LEU A 1 169 ? 12.301 -4.868 -2.731 1.00 86.06 169 LEU A N 1
ATOM 1317 C CA . LEU A 1 169 ? 11.839 -6.106 -2.093 1.00 86.06 169 LEU A CA 1
ATOM 1318 C C . LEU A 1 169 ? 12.745 -6.541 -0.936 1.00 86.06 169 LEU A C 1
ATOM 1320 O O . LEU A 1 169 ? 12.240 -6.911 0.123 1.00 86.06 169 LEU A O 1
ATOM 1324 N N . CYS A 1 170 ? 14.065 -6.446 -1.093 1.00 86.75 170 CYS A N 1
ATOM 1325 C CA . CYS A 1 170 ? 15.032 -6.775 -0.047 1.00 86.75 170 CYS A CA 1
ATOM 1326 C C . CYS A 1 170 ? 14.955 -5.805 1.141 1.00 86.75 170 CYS A C 1
ATOM 1328 O O . CYS A 1 170 ? 15.000 -6.245 2.288 1.00 86.75 170 CYS A O 1
ATOM 1330 N N . ILE A 1 171 ? 14.784 -4.500 0.900 1.00 89.31 171 ILE A N 1
ATOM 1331 C CA . ILE A 1 171 ? 14.587 -3.503 1.966 1.00 89.31 171 ILE A CA 1
ATOM 1332 C C . ILE A 1 171 ? 13.285 -3.787 2.721 1.00 89.31 171 ILE A C 1
ATOM 1334 O O . ILE A 1 171 ? 13.273 -3.793 3.954 1.00 89.31 171 ILE A O 1
ATOM 1338 N N . ALA A 1 172 ? 12.195 -4.066 2.003 1.00 88.50 172 ALA A N 1
ATOM 1339 C CA . ALA A 1 172 ? 10.917 -4.399 2.620 1.00 88.50 172 ALA A CA 1
ATOM 1340 C C . ALA A 1 172 ? 10.981 -5.713 3.413 1.00 88.50 172 ALA A C 1
ATOM 1342 O O . ALA A 1 172 ? 10.529 -5.757 4.558 1.00 88.50 172 ALA A O 1
ATOM 1343 N N . GLY A 1 173 ? 11.597 -6.756 2.853 1.00 86.00 173 GLY A N 1
ATOM 1344 C CA . GLY A 1 173 ? 11.807 -8.037 3.525 1.00 86.00 173 GLY A CA 1
ATOM 1345 C C . GLY A 1 173 ? 12.710 -7.911 4.755 1.00 86.00 173 GLY A C 1
ATOM 1346 O O . GLY A 1 173 ? 12.385 -8.441 5.818 1.00 86.00 173 GLY A O 1
ATOM 1347 N N . GLY A 1 174 ? 13.783 -7.122 4.667 1.00 88.44 174 GLY A N 1
ATOM 1348 C CA . GLY A 1 174 ? 14.664 -6.804 5.791 1.00 88.44 174 GLY A CA 1
ATOM 1349 C C . GLY A 1 174 ? 13.944 -6.045 6.907 1.00 88.44 174 GLY A C 1
ATOM 1350 O O . GLY A 1 174 ? 14.082 -6.391 8.081 1.00 88.44 174 GLY A O 1
ATOM 1351 N N . TYR A 1 175 ? 13.104 -5.064 6.561 1.00 87.81 175 TYR A N 1
ATOM 1352 C CA . TYR A 1 175 ? 12.249 -4.386 7.537 1.00 87.81 175 TYR A CA 1
ATOM 1353 C C . TYR A 1 175 ? 11.274 -5.358 8.205 1.00 87.81 175 TYR A C 1
ATOM 1355 O O . TYR A 1 175 ? 11.094 -5.325 9.420 1.00 87.81 175 TYR A O 1
ATOM 1363 N N . GLN A 1 176 ? 10.676 -6.250 7.421 1.00 86.44 176 GLN A N 1
ATOM 1364 C CA . GLN A 1 176 ? 9.724 -7.242 7.897 1.00 86.44 176 GLN A CA 1
ATOM 1365 C C . GLN A 1 176 ? 10.378 -8.257 8.863 1.00 86.44 176 GLN A C 1
ATOM 1367 O O . GLN A 1 176 ? 9.747 -8.697 9.822 1.00 86.44 176 GLN A O 1
ATOM 1372 N N . LEU A 1 177 ? 11.662 -8.574 8.670 1.00 86.69 177 LEU A N 1
ATOM 1373 C CA . LEU A 1 177 ? 12.467 -9.405 9.577 1.00 86.69 177 LEU A CA 1
ATOM 1374 C C . LEU A 1 177 ? 12.996 -8.641 10.806 1.00 86.69 177 LEU A C 1
ATOM 1376 O O . LEU A 1 177 ? 13.428 -9.264 11.779 1.00 86.69 177 LEU A O 1
ATOM 1380 N N . SER A 1 178 ? 12.969 -7.307 10.784 1.00 87.25 178 SER A N 1
ATOM 1381 C CA . SER A 1 178 ? 13.545 -6.466 11.833 1.00 87.25 178 SER A CA 1
ATOM 1382 C C . SER A 1 178 ? 12.747 -6.505 13.139 1.00 87.25 178 SER A C 1
ATOM 1384 O O . SER A 1 178 ? 11.513 -6.520 13.166 1.00 87.25 178 SER A O 1
ATOM 1386 N N . GLN A 1 179 ? 13.466 -6.398 14.261 1.00 83.88 179 GLN A N 1
ATOM 1387 C CA . GLN A 1 179 ? 12.872 -6.209 15.588 1.00 83.88 179 GLN A CA 1
ATOM 1388 C C . GLN A 1 179 ? 12.030 -4.926 15.663 1.00 83.88 179 GLN A C 1
ATOM 1390 O O . GLN A 1 179 ? 11.058 -4.874 16.416 1.00 83.88 179 GLN A O 1
ATOM 1395 N N . THR A 1 180 ? 12.342 -3.916 14.842 1.00 84.62 180 THR A N 1
ATOM 1396 C CA . THR A 1 180 ? 11.563 -2.676 14.752 1.00 84.62 180 THR A CA 1
ATOM 1397 C C . THR A 1 180 ? 10.123 -2.946 14.316 1.00 84.62 180 THR A C 1
ATOM 1399 O O . THR A 1 180 ? 9.198 -2.411 14.925 1.00 84.62 180 THR A O 1
ATOM 1402 N N . LYS A 1 181 ? 9.901 -3.815 13.318 1.00 83.88 181 LYS A N 1
ATOM 1403 C CA . LYS A 1 181 ? 8.551 -4.193 12.867 1.00 83.88 181 LYS A CA 1
ATOM 1404 C C . LYS A 1 181 ? 7.777 -4.879 13.993 1.00 83.88 181 LYS A C 1
ATOM 1406 O O . LYS A 1 181 ? 6.637 -4.505 14.269 1.00 83.88 181 LYS A O 1
ATOM 1411 N N . SER A 1 182 ? 8.403 -5.829 14.685 1.00 82.69 182 SER A N 1
ATOM 1412 C CA . SER A 1 182 ? 7.799 -6.541 15.821 1.00 82.69 182 SER A CA 1
ATOM 1413 C C . SER A 1 182 ? 7.444 -5.605 16.983 1.00 82.69 182 SER A C 1
ATOM 1415 O O . SER A 1 182 ? 6.361 -5.722 17.564 1.00 82.69 182 SER A O 1
ATOM 1417 N N . ALA A 1 183 ? 8.307 -4.633 17.290 1.00 83.75 183 ALA A N 1
ATOM 1418 C CA . ALA A 1 183 ? 8.044 -3.616 18.306 1.00 83.75 183 ALA A CA 1
ATOM 1419 C C . ALA A 1 183 ? 6.846 -2.731 17.925 1.00 83.75 183 ALA A C 1
ATOM 1421 O O . ALA A 1 183 ? 5.936 -2.554 18.732 1.00 83.75 183 ALA A O 1
ATOM 1422 N N . ARG A 1 184 ? 6.777 -2.255 16.673 1.00 84.50 184 ARG A N 1
ATOM 1423 C CA . ARG A 1 184 ? 5.657 -1.433 16.176 1.00 84.50 184 ARG A CA 1
ATOM 1424 C C . ARG A 1 184 ? 4.338 -2.199 16.089 1.00 84.50 184 ARG A C 1
ATOM 1426 O O . ARG A 1 184 ? 3.279 -1.630 16.337 1.00 84.50 184 ARG A O 1
ATOM 1433 N N . LEU A 1 185 ? 4.371 -3.490 15.753 1.00 80.69 185 LEU A N 1
ATOM 1434 C CA . LEU A 1 185 ? 3.183 -4.346 15.818 1.00 80.69 185 LEU A CA 1
ATOM 1435 C C . LEU A 1 185 ? 2.693 -4.510 17.261 1.00 80.69 185 LEU A C 1
ATOM 1437 O O . LEU A 1 185 ? 1.488 -4.468 17.498 1.00 80.69 185 LEU A O 1
ATOM 1441 N N . THR A 1 186 ? 3.609 -4.660 18.220 1.00 81.25 186 THR A N 1
ATOM 1442 C CA . THR A 1 186 ? 3.271 -4.712 19.649 1.00 81.25 186 THR A CA 1
ATOM 1443 C C . THR A 1 186 ? 2.689 -3.384 20.129 1.00 81.25 186 THR A C 1
ATOM 1445 O O . THR A 1 186 ? 1.629 -3.394 20.739 1.00 81.25 186 THR A O 1
ATOM 1448 N N . GLU A 1 187 ? 3.295 -2.249 19.772 1.00 80.94 187 GLU A N 1
ATOM 1449 C CA . GLU A 1 187 ? 2.778 -0.903 20.065 1.00 80.94 187 GLU A CA 1
ATOM 1450 C C . GLU A 1 187 ? 1.371 -0.689 19.483 1.00 80.94 187 GLU A C 1
ATOM 1452 O O . GLU A 1 187 ? 0.460 -0.221 20.160 1.00 80.94 187 GLU A O 1
ATOM 1457 N N . ARG A 1 188 ? 1.133 -1.110 18.235 1.00 78.00 188 ARG A N 1
ATOM 1458 C CA . ARG A 1 188 ? -0.210 -1.054 17.641 1.00 78.00 188 ARG A CA 1
ATOM 1459 C C . ARG A 1 188 ? -1.211 -1.887 18.449 1.00 78.00 188 ARG A C 1
ATOM 1461 O O . ARG A 1 188 ? -2.342 -1.455 18.655 1.00 78.00 188 ARG A O 1
ATOM 1468 N N . LYS A 1 189 ? -0.812 -3.076 18.910 1.00 76.06 189 LYS A N 1
ATOM 1469 C CA . LYS A 1 189 ? -1.656 -3.952 19.737 1.00 76.06 189 LYS A CA 1
ATOM 1470 C C . LYS A 1 189 ? -1.918 -3.353 21.118 1.00 76.06 189 LYS A C 1
ATOM 1472 O O . LYS A 1 189 ? -3.051 -3.440 21.587 1.00 76.06 189 LYS A O 1
ATOM 1477 N N . THR A 1 190 ? -0.928 -2.721 21.750 1.00 74.44 190 THR A N 1
ATOM 1478 C CA . THR A 1 190 ? -1.120 -2.047 23.041 1.00 74.44 190 THR A CA 1
ATOM 1479 C C . THR A 1 190 ? -2.043 -0.845 22.904 1.00 74.44 190 THR A C 1
ATOM 1481 O O . THR A 1 190 ? -2.915 -0.695 23.744 1.00 74.44 190 THR A O 1
ATOM 1484 N N . LEU A 1 191 ? -1.979 -0.069 21.815 1.00 75.38 191 LEU A N 1
ATOM 1485 C CA . LEU A 1 191 ? -2.950 1.005 21.548 1.00 75.38 191 LEU A CA 1
ATOM 1486 C C . LEU A 1 191 ? -4.398 0.480 21.459 1.00 75.38 191 LEU A C 1
ATOM 1488 O O . LEU A 1 191 ? -5.329 1.111 21.965 1.00 75.38 191 LEU A O 1
ATOM 1492 N N . ILE A 1 192 ? -4.599 -0.705 20.870 1.00 70.50 192 ILE A N 1
ATOM 1493 C CA . ILE A 1 192 ? -5.911 -1.375 20.847 1.00 70.50 192 ILE A CA 1
ATOM 1494 C C . ILE A 1 192 ? -6.300 -1.858 22.258 1.00 70.50 192 ILE A C 1
ATOM 1496 O O . ILE A 1 192 ? -7.451 -1.710 22.658 1.00 70.50 192 ILE A O 1
ATOM 1500 N N . ALA A 1 193 ? -5.363 -2.415 23.030 1.00 65.25 193 ALA A N 1
ATOM 1501 C CA . ALA A 1 193 ? -5.616 -2.939 24.377 1.00 65.25 193 ALA A CA 1
ATOM 1502 C C . ALA A 1 193 ? -5.842 -1.842 25.437 1.00 65.25 193 ALA A C 1
ATOM 1504 O O . ALA A 1 193 ? -6.676 -2.004 26.322 1.00 65.25 193 ALA A O 1
ATOM 1505 N N . GLU A 1 194 ? -5.178 -0.696 25.320 1.00 64.75 194 GLU A N 1
ATOM 1506 C CA . GLU A 1 194 ? -5.446 0.511 26.114 1.00 64.75 194 GLU A CA 1
ATOM 1507 C C . GLU A 1 194 ? -6.866 1.035 25.861 1.00 64.75 194 GLU A C 1
ATOM 1509 O O . GLU A 1 194 ? -7.502 1.590 26.756 1.00 64.75 194 GLU A O 1
ATOM 1514 N N . THR A 1 195 ? -7.410 0.775 24.667 1.00 61.09 195 THR A N 1
ATOM 1515 C CA . THR A 1 195 ? -8.831 0.994 24.360 1.00 61.09 195 THR A CA 1
ATOM 1516 C C . THR A 1 195 ? -9.737 -0.086 24.986 1.00 61.09 195 THR A C 1
ATOM 1518 O O . THR A 1 195 ? -10.939 0.112 25.078 1.00 61.09 195 THR A O 1
ATOM 1521 N N . TYR A 1 196 ? -9.206 -1.235 25.424 1.00 51.78 196 TYR A N 1
ATOM 1522 C CA . TYR A 1 196 ? -9.956 -2.375 25.986 1.00 51.78 196 TYR A CA 1
ATOM 1523 C C . TYR A 1 196 ? -10.045 -2.366 27.525 1.00 51.78 196 TYR A C 1
ATOM 1525 O O . TYR A 1 196 ? -11.019 -2.872 28.081 1.00 51.78 196 TYR A O 1
ATOM 1533 N N . LEU A 1 197 ? -9.057 -1.796 28.225 1.00 45.56 197 LEU A N 1
ATOM 1534 C CA . LEU A 1 197 ? -8.850 -2.009 29.669 1.00 45.56 197 LEU A CA 1
ATOM 1535 C C . LEU A 1 197 ? -9.274 -0.865 30.604 1.00 45.56 197 LEU A C 1
ATOM 1537 O O . LEU A 1 197 ? -9.158 -1.039 31.814 1.00 45.56 197 LEU A O 1
ATOM 1541 N N . LYS A 1 198 ? -9.759 0.285 30.115 1.00 53.25 198 LYS A N 1
ATOM 1542 C CA . LYS A 1 198 ? -9.971 1.449 30.998 1.00 53.25 198 LYS A CA 1
ATOM 1543 C C . LYS A 1 198 ? -11.335 1.455 31.716 1.00 53.25 198 LYS A C 1
ATOM 1545 O O . LYS A 1 198 ? -12.368 1.513 31.048 1.00 53.25 198 LYS A O 1
ATOM 1550 N N . PRO A 1 199 ? -11.363 1.438 33.067 1.00 44.56 199 PRO A N 1
ATOM 1551 C CA . PRO A 1 199 ? -12.574 1.644 33.860 1.00 44.56 199 PRO A CA 1
ATOM 1552 C C . PRO A 1 199 ? -13.061 3.097 33.777 1.00 44.56 199 PRO A C 1
ATOM 1554 O O . PRO A 1 199 ? -12.283 4.012 33.514 1.00 44.56 199 PRO A O 1
ATOM 1557 N N . CYS A 1 200 ? -14.342 3.308 34.086 1.00 50.38 200 CYS A N 1
ATOM 1558 C CA . CYS A 1 200 ? -15.121 4.551 33.954 1.00 50.38 200 CYS A CA 1
ATOM 1559 C C . CYS A 1 200 ? -14.577 5.824 34.654 1.00 50.38 200 CYS A C 1
ATOM 1561 O O . CYS A 1 200 ? -15.258 6.846 34.636 1.00 50.38 200 CYS A O 1
ATOM 1563 N N . CYS A 1 201 ? -13.403 5.791 35.294 1.00 49.16 201 CYS A N 1
ATOM 1564 C CA . CYS A 1 201 ? -12.964 6.808 36.258 1.00 49.16 201 CYS A CA 1
ATOM 1565 C C . CYS A 1 201 ? -11.569 7.412 36.004 1.00 49.16 201 CYS A C 1
ATOM 1567 O O . CYS A 1 201 ? -11.078 8.135 36.866 1.00 49.16 201 CYS A O 1
ATOM 1569 N N . GLN A 1 202 ? -10.918 7.165 34.860 1.00 46.06 202 GLN A N 1
ATOM 1570 C CA . GLN A 1 202 ? -9.643 7.823 34.526 1.00 46.06 202 GLN A CA 1
ATOM 1571 C C . GLN A 1 202 ? -9.794 8.851 33.399 1.00 46.06 202 GLN A C 1
ATOM 1573 O O . GLN A 1 202 ? -10.174 8.526 32.276 1.00 46.06 202 GLN A O 1
ATOM 1578 N N . THR A 1 203 ? -9.438 10.099 33.712 1.00 45.88 203 THR A N 1
ATOM 1579 C CA . THR A 1 203 ? -9.284 11.237 32.797 1.00 45.88 203 THR A CA 1
ATOM 1580 C C . THR A 1 203 ? -8.015 11.080 31.958 1.00 45.88 203 THR A C 1
ATOM 1582 O O . THR A 1 203 ? -7.017 11.766 32.169 1.00 45.88 203 THR A O 1
ATOM 1585 N N . SER A 1 204 ? -8.011 10.139 31.022 1.00 49.38 204 SER A N 1
ATOM 1586 C CA . SER A 1 204 ? -7.011 10.101 29.955 1.00 49.38 204 SER A CA 1
ATOM 1587 C C . SER A 1 204 ? -7.728 10.155 28.620 1.00 49.38 204 SER A C 1
ATOM 1589 O O . SER A 1 204 ? -8.708 9.438 28.418 1.00 49.38 204 SER A O 1
ATOM 1591 N N . GLU A 1 205 ? -7.257 11.033 27.738 1.00 55.53 205 GLU A N 1
ATOM 1592 C CA . GLU A 1 205 ? -7.855 11.270 26.428 1.00 55.53 205 GLU A CA 1
ATOM 1593 C C . GLU A 1 205 ? -8.027 9.946 25.660 1.00 55.53 205 GLU A C 1
ATOM 1595 O O . GLU A 1 205 ? -7.126 9.098 25.682 1.00 55.53 205 GLU A O 1
ATOM 1600 N N . PRO A 1 206 ? -9.183 9.720 25.007 1.00 56.94 206 PRO A N 1
ATOM 1601 C CA . PRO A 1 206 ? -9.383 8.533 24.186 1.00 56.94 206 PRO A CA 1
ATOM 1602 C C . PRO A 1 206 ? -8.284 8.462 23.121 1.00 56.94 206 PRO A C 1
ATOM 1604 O O . PRO A 1 206 ? -7.952 9.480 22.511 1.00 56.94 206 PRO A O 1
ATOM 1607 N N . VAL A 1 207 ? -7.726 7.268 22.880 1.00 62.09 207 VAL A N 1
ATOM 1608 C CA . VAL A 1 207 ? -6.724 7.072 21.821 1.00 62.09 207 VAL A CA 1
ATOM 1609 C C . VAL A 1 207 ? -7.330 7.544 20.501 1.00 62.09 207 VAL A C 1
ATOM 1611 O O . VAL A 1 207 ? -8.277 6.951 19.981 1.00 62.09 207 VAL A O 1
ATOM 1614 N N . SER A 1 208 ? -6.802 8.649 19.977 1.00 69.81 208 SER A N 1
ATOM 1615 C CA . SER A 1 208 ? -7.295 9.244 18.741 1.00 69.81 208 SER A CA 1
ATOM 1616 C C . SER A 1 208 ? -7.037 8.306 17.560 1.00 69.81 208 SER A C 1
ATOM 1618 O O . SER A 1 208 ? -5.955 7.722 17.435 1.00 69.81 208 SER A O 1
ATOM 1620 N N . GLY A 1 209 ? -8.004 8.212 16.643 1.00 72.75 209 GLY A N 1
ATOM 1621 C CA . GLY A 1 209 ? -7.855 7.451 15.398 1.00 72.75 209 GLY A CA 1
ATOM 1622 C C . GLY A 1 209 ? -6.683 7.929 14.540 1.00 72.75 209 GLY A C 1
ATOM 1623 O O . GLY A 1 209 ? -6.126 7.139 13.779 1.00 72.75 209 GLY A O 1
ATOM 1624 N N . SER A 1 210 ? -6.232 9.175 14.727 1.00 79.25 210 SER A N 1
ATOM 1625 C CA . SER A 1 210 ? -5.031 9.706 14.077 1.00 79.25 210 SER A CA 1
ATOM 1626 C C . SER A 1 210 ? -3.740 9.015 14.530 1.00 79.25 210 SER A C 1
ATOM 1628 O O . SER A 1 210 ? -2.912 8.664 13.690 1.00 79.25 210 SER A O 1
ATOM 1630 N N . VAL A 1 211 ? -3.579 8.758 15.833 1.00 83.00 211 VAL A N 1
ATOM 1631 C CA . VAL A 1 211 ? -2.392 8.085 16.394 1.00 83.00 211 VAL A CA 1
ATOM 1632 C C . VAL A 1 211 ? -2.332 6.643 15.901 1.00 83.00 211 VAL A C 1
ATOM 1634 O O . VAL A 1 211 ? -1.292 6.181 15.430 1.00 83.00 211 VAL A O 1
ATOM 1637 N N . TYR A 1 212 ? -3.477 5.954 15.923 1.00 82.00 212 TYR A N 1
ATOM 1638 C CA . TYR A 1 212 ? -3.586 4.603 15.378 1.00 82.00 212 TYR A CA 1
ATOM 1639 C C . TYR A 1 212 ? -3.304 4.569 13.868 1.00 82.00 212 TYR A C 1
ATOM 1641 O O . TYR A 1 212 ? -2.586 3.689 13.394 1.00 82.00 212 TYR A O 1
ATOM 1649 N N . GLY A 1 213 ? -3.824 5.541 13.110 1.00 83.75 213 GLY A N 1
ATOM 1650 C CA . GLY A 1 213 ? -3.569 5.686 11.675 1.00 83.75 213 GLY A CA 1
ATOM 1651 C C . GLY A 1 213 ? -2.085 5.866 11.349 1.00 83.75 213 GLY A C 1
ATOM 1652 O O . GLY A 1 213 ? -1.561 5.153 10.496 1.00 83.75 213 GLY A O 1
ATOM 1653 N N . LEU A 1 214 ? -1.380 6.738 12.074 1.00 86.88 214 LEU A N 1
ATOM 1654 C CA . LEU A 1 214 ? 0.059 6.968 11.888 1.00 86.88 214 LEU A CA 1
ATOM 1655 C C . LEU A 1 214 ? 0.892 5.721 12.208 1.00 86.88 214 LEU A C 1
ATOM 1657 O O . LEU A 1 214 ? 1.732 5.316 11.403 1.00 86.88 214 LEU A O 1
ATOM 1661 N N . ALA A 1 215 ? 0.619 5.062 13.337 1.00 84.50 215 ALA A N 1
ATOM 1662 C CA . ALA A 1 215 ? 1.264 3.794 13.680 1.00 84.50 215 ALA A CA 1
ATOM 1663 C C . ALA A 1 215 ? 0.969 2.705 12.630 1.00 84.50 215 ALA A C 1
ATOM 1665 O O . ALA A 1 215 ? 1.819 1.855 12.334 1.00 84.50 215 ALA A O 1
ATOM 1666 N N . CYS A 1 216 ? -0.231 2.739 12.036 1.00 85.38 216 CYS A N 1
ATOM 1667 C CA . CYS A 1 216 ? -0.609 1.841 10.957 1.00 85.38 216 CYS A CA 1
ATOM 1668 C C . CYS A 1 216 ? 0.247 2.067 9.709 1.00 85.38 216 CYS A C 1
ATOM 1670 O O . CYS A 1 216 ? 0.850 1.115 9.211 1.00 85.38 216 CYS A O 1
ATOM 1672 N N . ILE A 1 217 ? 0.346 3.319 9.257 1.00 88.19 217 ILE A N 1
ATOM 1673 C CA . ILE A 1 217 ? 1.136 3.706 8.086 1.00 88.19 217 ILE A CA 1
ATOM 1674 C C . ILE A 1 217 ? 2.596 3.309 8.274 1.00 88.19 217 ILE A C 1
ATOM 1676 O O . ILE A 1 217 ? 3.118 2.582 7.442 1.00 88.19 217 ILE A O 1
ATOM 1680 N N . ILE A 1 218 ? 3.243 3.692 9.379 1.00 86.50 218 ILE A N 1
ATOM 1681 C CA . ILE A 1 218 ? 4.683 3.445 9.587 1.00 86.50 218 ILE A CA 1
ATOM 1682 C C . ILE A 1 218 ? 5.028 1.952 9.478 1.00 86.50 218 ILE A C 1
ATOM 1684 O O . ILE A 1 218 ? 6.038 1.582 8.886 1.00 86.50 218 ILE A O 1
ATOM 1688 N N . CYS A 1 219 ? 4.178 1.083 10.024 1.00 84.88 219 CYS A N 1
ATOM 1689 C CA . CYS A 1 219 ? 4.410 -0.360 10.034 1.00 84.88 219 CYS A CA 1
ATOM 1690 C C . CYS A 1 219 ? 3.996 -1.060 8.719 1.00 84.88 219 CYS A C 1
ATOM 1692 O O . CYS A 1 219 ? 4.502 -2.145 8.419 1.00 84.88 219 CYS A O 1
ATOM 1694 N N . CYS A 1 220 ? 3.109 -0.458 7.920 1.00 85.94 220 CYS A N 1
ATOM 1695 C CA . CYS A 1 220 ? 2.673 -0.989 6.622 1.00 85.94 220 CYS A CA 1
ATOM 1696 C C . CYS A 1 220 ? 3.422 -0.371 5.428 1.00 85.94 220 CYS A C 1
ATOM 1698 O O . CYS A 1 220 ? 3.386 -0.937 4.340 1.00 85.94 220 CYS A O 1
ATOM 1700 N N . LEU A 1 221 ? 4.109 0.757 5.613 1.00 86.62 221 LEU A N 1
ATOM 1701 C CA . LEU A 1 221 ? 4.750 1.523 4.543 1.00 86.62 221 LEU A CA 1
ATOM 1702 C C . LEU A 1 221 ? 5.760 0.693 3.732 1.00 86.62 221 LEU A C 1
ATOM 1704 O O . LEU A 1 221 ? 5.659 0.711 2.508 1.00 86.62 221 LEU A O 1
ATOM 1708 N N . PRO A 1 222 ? 6.643 -0.122 4.340 1.00 85.56 222 PRO A N 1
ATOM 1709 C CA . PRO A 1 222 ? 7.565 -0.960 3.568 1.00 85.56 222 PRO A CA 1
ATOM 1710 C C . PRO A 1 222 ? 6.854 -2.031 2.736 1.00 85.56 222 PRO A C 1
ATOM 1712 O O . PRO A 1 222 ? 7.266 -2.315 1.618 1.00 85.56 222 PRO A O 1
ATOM 1715 N N . MET A 1 223 ? 5.737 -2.569 3.233 1.00 82.94 223 MET A N 1
ATOM 1716 C CA . MET A 1 223 ? 4.906 -3.518 2.483 1.00 82.94 223 MET A CA 1
ATOM 1717 C C . MET A 1 223 ? 4.210 -2.827 1.309 1.00 82.94 223 MET A C 1
ATOM 1719 O O . MET A 1 223 ? 4.189 -3.365 0.209 1.00 82.94 223 MET A O 1
ATOM 1723 N N . MET A 1 224 ? 3.710 -1.606 1.505 1.00 85.06 224 MET A N 1
ATOM 1724 C CA . MET A 1 224 ? 3.130 -0.808 0.422 1.00 85.06 224 MET A CA 1
ATOM 1725 C C . MET A 1 224 ? 4.163 -0.486 -0.663 1.00 85.06 224 MET A C 1
ATOM 1727 O O . MET A 1 224 ? 3.832 -0.539 -1.840 1.00 85.06 224 MET A O 1
ATOM 1731 N N . LEU A 1 225 ? 5.424 -0.226 -0.301 1.00 85.50 225 LEU A N 1
ATOM 1732 C CA . LEU A 1 225 ? 6.485 0.026 -1.282 1.00 85.50 225 LEU A CA 1
ATOM 1733 C C . LEU A 1 225 ? 6.737 -1.168 -2.211 1.00 85.50 225 LEU A C 1
ATOM 1735 O O . LEU A 1 225 ? 7.064 -0.974 -3.380 1.00 85.50 225 LEU A O 1
ATOM 1739 N N . THR A 1 226 ? 6.518 -2.399 -1.740 1.00 85.00 226 THR A N 1
ATOM 1740 C CA . THR A 1 226 ? 6.675 -3.592 -2.592 1.00 85.00 226 THR A CA 1
ATOM 1741 C C . THR A 1 226 ? 5.703 -3.628 -3.766 1.00 85.00 226 THR A C 1
ATOM 1743 O O . THR A 1 226 ? 5.991 -4.263 -4.775 1.00 85.00 226 THR A O 1
ATOM 1746 N N . MET A 1 227 ? 4.598 -2.884 -3.693 1.00 82.75 227 MET A N 1
ATOM 1747 C CA . MET A 1 227 ? 3.658 -2.751 -4.804 1.00 82.75 227 MET A CA 1
ATOM 1748 C C . MET A 1 227 ? 4.252 -2.007 -5.996 1.00 82.75 227 MET A C 1
ATOM 1750 O O . MET A 1 227 ? 3.848 -2.272 -7.117 1.00 82.75 227 MET A O 1
ATOM 1754 N N . PHE A 1 228 ? 5.252 -1.143 -5.809 1.00 81.81 228 PHE A N 1
ATOM 1755 C CA . PHE A 1 228 ? 5.968 -0.557 -6.946 1.00 81.81 228 PHE A CA 1
ATOM 1756 C C . PHE A 1 228 ? 6.861 -1.586 -7.658 1.00 81.81 228 PHE A C 1
ATOM 1758 O O . PHE A 1 228 ? 7.010 -1.530 -8.877 1.00 81.81 228 PHE A O 1
ATOM 1765 N N . ALA A 1 229 ? 7.413 -2.553 -6.915 1.00 81.06 229 ALA A N 1
ATOM 1766 C CA . ALA A 1 229 ? 8.210 -3.643 -7.480 1.00 81.06 229 ALA A CA 1
ATOM 1767 C C . ALA A 1 229 ? 7.333 -4.696 -8.180 1.00 81.06 229 ALA A C 1
ATOM 1769 O O . ALA A 1 229 ? 7.690 -5.188 -9.247 1.00 81.06 229 ALA A O 1
ATOM 1770 N N . PHE A 1 230 ? 6.175 -5.029 -7.600 1.00 74.12 230 PHE A N 1
ATOM 1771 C CA . PHE A 1 230 ? 5.229 -5.982 -8.188 1.00 74.12 230 PHE A CA 1
ATOM 1772 C C . PHE A 1 230 ? 4.292 -5.377 -9.233 1.00 74.12 230 PHE A C 1
ATOM 1774 O O . PHE A 1 230 ? 3.718 -6.145 -9.994 1.00 74.12 230 PHE A O 1
ATOM 1781 N N . GLY A 1 231 ? 4.114 -4.056 -9.248 1.00 74.31 231 GLY A N 1
ATOM 1782 C CA . GLY A 1 231 ? 3.099 -3.346 -10.024 1.00 74.31 231 GLY A CA 1
ATOM 1783 C C . GLY A 1 231 ? 1.882 -2.960 -9.188 1.00 74.31 231 GLY A C 1
ATOM 1784 O O . GLY A 1 231 ? 1.245 -3.808 -8.563 1.00 74.31 231 GLY A O 1
ATOM 1785 N N . LEU A 1 232 ? 1.502 -1.678 -9.228 1.00 73.75 232 LEU A N 1
ATOM 1786 C CA . LEU A 1 232 ? 0.318 -1.175 -8.512 1.00 73.75 232 LEU A CA 1
ATOM 1787 C C . LEU A 1 232 ? -0.993 -1.821 -9.006 1.00 73.75 232 LEU A C 1
ATOM 1789 O O . LEU A 1 232 ? -1.994 -1.805 -8.295 1.00 73.75 232 LEU A O 1
ATOM 1793 N N . MET A 1 233 ? -0.990 -2.404 -10.209 1.00 69.56 233 MET A N 1
ATOM 1794 C CA . MET A 1 233 ? -2.134 -3.120 -10.792 1.00 69.56 233 MET A CA 1
ATOM 1795 C C . MET A 1 233 ? -2.097 -4.640 -10.544 1.0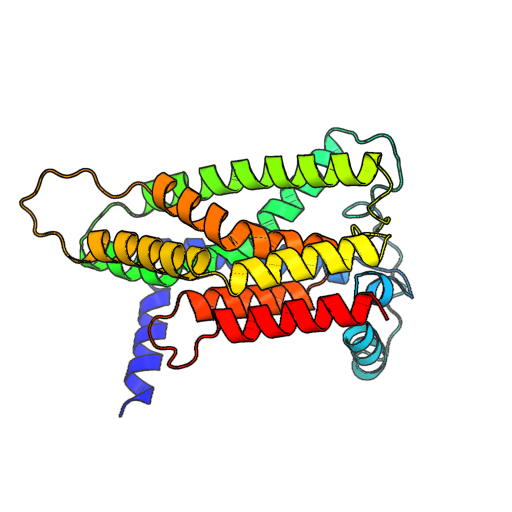0 69.56 233 MET A C 1
ATOM 1797 O O . MET A 1 233 ? -2.964 -5.369 -11.025 1.00 69.56 233 MET A O 1
ATOM 1801 N N . ASN A 1 234 ? -1.114 -5.141 -9.789 1.00 75.06 234 ASN A N 1
ATOM 1802 C CA . ASN A 1 234 ? -0.959 -6.564 -9.505 1.00 75.06 234 ASN A CA 1
ATOM 1803 C C . ASN A 1 234 ? -1.938 -7.013 -8.408 1.00 75.06 234 ASN A C 1
ATOM 1805 O O . ASN A 1 234 ? -1.658 -6.931 -7.207 1.00 75.06 234 ASN A O 1
ATOM 1809 N N . ILE A 1 235 ? -3.105 -7.514 -8.824 1.00 76.75 235 ILE A N 1
ATOM 1810 C CA . ILE A 1 235 ? -4.142 -7.986 -7.896 1.00 76.75 235 ILE A CA 1
ATOM 1811 C C . ILE A 1 235 ? -3.663 -9.180 -7.066 1.00 76.75 235 ILE A C 1
ATOM 1813 O O . ILE A 1 235 ? -4.025 -9.276 -5.893 1.00 76.75 235 ILE A O 1
ATOM 1817 N N . LEU A 1 236 ? -2.825 -10.067 -7.616 1.00 77.25 236 LEU A N 1
ATOM 1818 C CA . LEU A 1 236 ? -2.295 -11.197 -6.850 1.00 77.25 236 LEU A CA 1
ATOM 1819 C C . LEU A 1 236 ? -1.475 -10.700 -5.660 1.00 77.25 236 LEU A C 1
ATOM 1821 O O . LEU A 1 236 ? -1.716 -11.111 -4.524 1.00 77.25 236 LEU A O 1
ATOM 1825 N N . ALA A 1 237 ? -0.549 -9.776 -5.912 1.00 80.50 237 ALA A N 1
ATOM 1826 C CA . ALA A 1 237 ? 0.225 -9.147 -4.858 1.00 80.50 237 ALA A CA 1
ATOM 1827 C C . ALA A 1 237 ? -0.707 -8.422 -3.871 1.00 80.50 237 ALA A C 1
ATOM 1829 O O . ALA A 1 237 ? -0.495 -8.498 -2.661 1.00 80.50 237 ALA A O 1
ATOM 1830 N N . MET A 1 238 ? -1.766 -7.759 -4.356 1.00 83.25 238 MET A N 1
ATOM 1831 C CA . MET A 1 238 ? -2.713 -7.050 -3.493 1.00 83.25 238 MET A CA 1
ATOM 1832 C C . MET A 1 238 ? -3.453 -7.988 -2.535 1.00 83.25 238 MET A C 1
ATOM 1834 O O . MET A 1 238 ? -3.526 -7.742 -1.328 1.00 83.25 238 MET A O 1
ATOM 1838 N N . VAL A 1 239 ? -3.987 -9.091 -3.055 1.00 83.00 239 VAL A N 1
ATOM 1839 C CA . VAL A 1 239 ? -4.666 -10.117 -2.257 1.00 83.00 239 VAL A CA 1
ATOM 1840 C C . VAL A 1 239 ? -3.693 -10.718 -1.248 1.00 83.00 239 VAL A C 1
ATOM 1842 O O . VAL A 1 239 ? -4.023 -10.800 -0.065 1.00 83.00 239 VAL A O 1
ATOM 1845 N N . MET A 1 240 ? -2.476 -11.060 -1.680 1.00 83.88 240 MET A N 1
ATOM 1846 C CA . MET A 1 240 ? -1.436 -11.595 -0.801 1.00 83.88 240 MET A CA 1
ATOM 1847 C C . MET A 1 240 ? -1.111 -10.630 0.343 1.00 83.88 240 MET A C 1
ATOM 1849 O O . MET A 1 240 ? -1.190 -11.024 1.506 1.00 83.88 240 MET A O 1
ATOM 1853 N N . LEU A 1 241 ? -0.830 -9.353 0.054 1.00 83.62 241 LEU A N 1
ATOM 1854 C CA . LEU A 1 241 ? -0.568 -8.353 1.095 1.00 83.62 241 LEU A CA 1
ATOM 1855 C C . LEU A 1 241 ? -1.766 -8.176 2.038 1.00 83.62 241 LEU A C 1
ATOM 1857 O O . LEU A 1 241 ? -1.570 -8.061 3.246 1.00 83.62 241 LEU A O 1
ATOM 1861 N N . THR A 1 242 ? -2.996 -8.205 1.521 1.00 83.81 242 THR A N 1
ATOM 1862 C CA . THR A 1 242 ? -4.211 -8.091 2.345 1.00 83.81 242 THR A CA 1
ATOM 1863 C C . THR A 1 242 ? -4.323 -9.252 3.328 1.00 83.81 242 THR A C 1
ATOM 1865 O O . THR A 1 242 ? -4.491 -9.037 4.529 1.00 83.81 242 THR A O 1
ATOM 1868 N N . VAL A 1 243 ? -4.189 -10.488 2.836 1.00 83.38 243 VAL A N 1
ATOM 1869 C CA . VAL A 1 243 ? -4.210 -11.697 3.672 1.00 83.38 243 VAL A CA 1
ATOM 1870 C C . VAL A 1 243 ? -3.116 -11.614 4.731 1.00 83.38 243 VAL A C 1
ATOM 1872 O O . VAL A 1 243 ? -3.383 -11.838 5.911 1.00 83.38 243 VAL A O 1
ATOM 1875 N N . MET A 1 244 ? -1.911 -11.207 4.339 1.00 81.50 244 MET A N 1
ATOM 1876 C CA . MET A 1 244 ? -0.784 -11.049 5.252 1.00 81.50 244 MET A CA 1
ATOM 1877 C C . MET A 1 244 ? -1.052 -10.018 6.352 1.00 81.50 244 MET A C 1
ATOM 1879 O O . MET A 1 244 ? -0.845 -10.314 7.527 1.00 81.50 244 MET A O 1
ATOM 1883 N N . MET A 1 245 ? -1.578 -8.840 6.017 1.00 80.94 245 MET A N 1
ATOM 1884 C CA . MET A 1 245 ? -1.908 -7.806 7.005 1.00 80.94 245 MET A CA 1
ATOM 1885 C C . MET A 1 245 ? -3.014 -8.253 7.969 1.00 80.94 245 MET A C 1
ATOM 1887 O O . MET A 1 245 ? -2.956 -7.957 9.168 1.00 80.94 245 MET A O 1
ATOM 1891 N N . ILE A 1 246 ? -4.001 -9.008 7.477 1.00 78.56 246 ILE A N 1
ATOM 1892 C CA . ILE A 1 246 ? -5.044 -9.615 8.313 1.00 78.56 246 ILE A CA 1
ATOM 1893 C C . ILE A 1 246 ? -4.433 -10.653 9.266 1.00 78.56 246 ILE A C 1
ATOM 1895 O O . ILE A 1 246 ? -4.799 -10.699 10.445 1.00 78.56 246 ILE A O 1
ATOM 1899 N N . LEU A 1 247 ? -3.493 -11.472 8.791 1.00 79.38 247 LEU A N 1
ATOM 1900 C CA . LEU A 1 247 ? -2.803 -12.468 9.611 1.00 79.38 247 LEU A CA 1
ATOM 1901 C C . LEU A 1 247 ? -1.904 -11.819 10.673 1.00 79.38 247 LEU A C 1
ATOM 1903 O O . LEU A 1 247 ? -1.958 -12.231 11.829 1.00 79.38 247 LEU A O 1
ATOM 1907 N N . GLU A 1 248 ? -1.148 -10.771 10.330 1.00 77.50 248 GLU A N 1
ATOM 1908 C CA . GLU A 1 248 ? -0.309 -10.009 11.275 1.00 77.50 248 GLU A CA 1
ATOM 1909 C C . GLU A 1 248 ? -1.125 -9.361 12.398 1.00 77.50 248 GLU A C 1
ATOM 1911 O O . GLU A 1 248 ? -0.685 -9.261 13.551 1.00 77.50 248 GLU A O 1
ATOM 1916 N N . THR A 1 249 ? -2.332 -8.915 12.055 1.00 71.06 249 THR A N 1
ATOM 1917 C CA . THR A 1 249 ? -3.239 -8.265 12.997 1.00 71.06 249 THR A CA 1
ATOM 1918 C C . THR A 1 249 ? -3.888 -9.282 13.945 1.00 71.06 249 THR A C 1
ATOM 1920 O O . THR A 1 249 ? -4.237 -8.935 15.075 1.00 71.06 249 THR A O 1
ATOM 1923 N N . ASN A 1 250 ? -4.012 -10.553 13.544 1.00 69.38 250 ASN A N 1
ATOM 1924 C CA . ASN A 1 250 ? -4.643 -11.585 14.362 1.00 69.38 250 ASN A CA 1
ATOM 1925 C C . ASN A 1 250 ? -3.692 -12.141 15.446 1.00 69.38 250 ASN A C 1
ATOM 1927 O O . ASN A 1 250 ? -2.676 -12.761 15.134 1.00 69.38 250 ASN A O 1
ATOM 1931 N N . PRO A 1 251 ? -4.036 -12.020 16.744 1.00 56.44 251 PRO A N 1
ATOM 1932 C CA . PRO A 1 251 ? -3.162 -12.425 17.850 1.00 56.44 251 PRO A CA 1
ATOM 1933 C C . PRO A 1 251 ? -3.050 -13.946 18.047 1.00 56.44 251 PRO A C 1
ATOM 1935 O O . PRO A 1 251 ? -2.258 -14.393 18.866 1.00 56.44 251 PRO A O 1
ATOM 1938 N N . SER A 1 252 ? -3.842 -14.749 17.326 1.00 56.28 252 SER A N 1
ATOM 1939 C CA . SER A 1 252 ? -3.913 -16.207 17.507 1.00 56.28 252 SER A CA 1
ATOM 1940 C C . SER A 1 252 ? -2.926 -17.000 16.638 1.00 56.28 252 SER A C 1
ATOM 1942 O O . SER A 1 252 ? -2.923 -18.233 16.695 1.00 56.28 252 SER A O 1
ATOM 1944 N N . SER A 1 253 ? -2.120 -16.332 15.811 1.00 56.84 253 SER A N 1
ATOM 1945 C CA . SER A 1 253 ? -1.119 -17.001 14.980 1.00 56.84 253 SER A CA 1
ATOM 1946 C C . SER A 1 253 ? 0.031 -17.524 15.846 1.00 56.84 253 SER A C 1
ATOM 1948 O O . SER A 1 253 ? 0.722 -16.738 16.485 1.00 56.84 253 SER A O 1
ATOM 1950 N N . ARG A 1 254 ? 0.263 -18.846 15.855 1.00 53.25 254 ARG A N 1
ATOM 1951 C CA . ARG A 1 254 ? 1.451 -19.453 16.495 1.00 53.25 254 ARG A CA 1
ATOM 1952 C C . ARG A 1 254 ? 2.720 -19.335 15.643 1.00 53.25 254 ARG A C 1
ATOM 1954 O O . ARG A 1 254 ? 3.800 -19.660 16.118 1.00 53.25 254 ARG A O 1
ATOM 1961 N N . ILE A 1 255 ? 2.576 -18.923 14.385 1.00 62.38 255 ILE A N 1
ATOM 1962 C CA . ILE A 1 255 ? 3.667 -18.775 13.422 1.00 62.38 255 ILE A CA 1
ATOM 1963 C C . ILE A 1 255 ? 3.987 -17.280 13.312 1.00 62.38 255 ILE A C 1
ATOM 1965 O O . ILE A 1 255 ? 3.069 -16.463 13.190 1.00 62.38 255 ILE A O 1
ATOM 1969 N N . ASP A 1 256 ? 5.274 -16.921 13.322 1.00 77.50 256 ASP A N 1
ATOM 1970 C CA . ASP A 1 256 ? 5.744 -15.564 13.012 1.00 77.50 256 ASP A CA 1
ATOM 1971 C C . ASP A 1 256 ? 5.547 -15.285 11.508 1.00 77.50 256 ASP A C 1
ATOM 1973 O O . ASP A 1 256 ? 6.493 -15.286 10.719 1.00 77.50 256 ASP A O 1
ATOM 1977 N N . VAL A 1 257 ? 4.292 -15.063 11.101 1.00 80.38 257 VAL A N 1
ATOM 1978 C CA . VAL A 1 257 ? 3.884 -14.774 9.711 1.00 80.38 257 VAL A CA 1
ATOM 1979 C C . VAL A 1 257 ? 4.678 -13.615 9.116 1.00 80.38 257 VAL A C 1
ATOM 1981 O O . VAL A 1 257 ? 5.047 -13.650 7.945 1.00 80.38 257 VAL A O 1
ATOM 1984 N N . THR A 1 258 ? 5.028 -12.638 9.952 1.00 79.81 258 THR A N 1
ATOM 1985 C CA . THR A 1 258 ? 5.887 -11.509 9.607 1.00 79.81 258 THR A CA 1
ATOM 1986 C C . THR A 1 258 ? 7.243 -11.997 9.090 1.00 79.81 258 THR A C 1
ATOM 1988 O O . THR A 1 258 ? 7.641 -11.643 7.985 1.00 79.81 258 THR A O 1
ATOM 1991 N N . LYS A 1 259 ? 7.924 -12.888 9.826 1.00 82.62 259 LYS A N 1
ATOM 1992 C CA . LYS A 1 259 ? 9.253 -13.390 9.442 1.00 82.62 259 LYS A CA 1
ATOM 1993 C C . LYS A 1 259 ? 9.205 -14.282 8.208 1.00 82.62 259 LYS A C 1
ATOM 1995 O O . LYS A 1 259 ? 10.059 -14.148 7.338 1.00 82.62 259 LYS A O 1
ATOM 2000 N N . LEU A 1 260 ? 8.202 -15.160 8.121 1.00 85.56 260 LEU A N 1
ATOM 2001 C CA . LEU A 1 260 ? 8.008 -16.021 6.953 1.00 85.56 260 LEU A CA 1
ATOM 2002 C C . LEU A 1 260 ? 7.885 -15.178 5.680 1.00 85.56 260 LEU A C 1
ATOM 2004 O O . LEU A 1 260 ? 8.566 -15.432 4.692 1.00 85.56 260 LEU A O 1
ATOM 2008 N N . TRP A 1 261 ? 7.057 -14.138 5.725 1.00 83.44 261 TRP A N 1
ATOM 2009 C CA . TRP A 1 261 ? 6.842 -13.270 4.577 1.00 83.44 261 TRP A CA 1
ATOM 2010 C C . TRP A 1 261 ? 8.047 -12.398 4.250 1.00 83.44 261 TRP A C 1
ATOM 2012 O O . TRP A 1 261 ? 8.378 -12.232 3.081 1.00 83.44 261 TRP A O 1
ATOM 2022 N N . GLY A 1 262 ? 8.753 -11.903 5.269 1.00 83.38 262 GLY A N 1
ATOM 2023 C CA . GLY A 1 262 ? 10.017 -11.201 5.068 1.00 83.38 262 GLY A CA 1
ATOM 2024 C C . GLY A 1 262 ? 11.046 -12.072 4.343 1.00 83.38 262 GLY A C 1
ATOM 2025 O O . GLY A 1 262 ? 11.687 -11.607 3.405 1.00 83.38 262 GLY A O 1
ATOM 2026 N N . ALA A 1 263 ? 11.139 -13.357 4.702 1.00 86.06 263 ALA A N 1
ATOM 2027 C CA . ALA A 1 263 ? 12.001 -14.315 4.014 1.00 86.06 263 ALA A CA 1
ATOM 2028 C C . ALA A 1 263 ? 11.560 -14.565 2.562 1.00 86.06 263 ALA A C 1
ATOM 2030 O O . ALA A 1 263 ? 12.403 -14.552 1.668 1.00 86.06 263 ALA A O 1
ATOM 2031 N N . VAL A 1 264 ? 10.254 -14.729 2.311 1.00 86.25 264 VAL A N 1
ATOM 2032 C CA . VAL A 1 264 ? 9.704 -14.874 0.949 1.00 86.25 264 VAL A CA 1
ATOM 2033 C C . VAL A 1 264 ? 10.019 -13.644 0.097 1.00 86.25 264 VAL A C 1
ATOM 2035 O O . VAL A 1 264 ? 10.473 -13.792 -1.032 1.00 86.25 264 VAL A O 1
ATOM 2038 N N . MET A 1 265 ? 9.845 -12.435 0.637 1.00 83.81 265 MET A N 1
ATOM 2039 C CA . MET A 1 265 ? 10.143 -11.189 -0.075 1.00 83.81 265 MET A CA 1
ATOM 2040 C C . MET A 1 265 ? 11.630 -11.040 -0.394 1.00 83.81 265 MET A C 1
ATOM 2042 O O . MET A 1 265 ? 11.966 -10.695 -1.523 1.00 83.81 265 MET A O 1
ATOM 2046 N N . CYS A 1 266 ? 12.523 -11.346 0.552 1.00 85.19 266 CYS A N 1
ATOM 2047 C CA . CYS A 1 266 ? 13.963 -11.349 0.290 1.00 85.19 266 CYS A CA 1
ATOM 2048 C C . CYS A 1 266 ? 14.347 -12.396 -0.764 1.00 85.19 266 CYS A C 1
ATOM 2050 O O . CYS A 1 266 ? 15.141 -12.106 -1.653 1.00 85.19 266 CYS A O 1
ATOM 2052 N N . PHE A 1 267 ? 13.767 -13.598 -0.694 1.00 86.75 267 PHE A N 1
ATOM 2053 C CA . PHE A 1 267 ? 14.022 -14.655 -1.669 1.00 86.75 267 PHE A CA 1
ATOM 2054 C C . PHE A 1 267 ? 13.541 -14.262 -3.071 1.00 86.75 267 PHE A C 1
ATOM 2056 O O . PHE A 1 267 ? 14.290 -14.396 -4.033 1.00 86.75 267 PHE A O 1
ATOM 2063 N N . MET A 1 268 ? 12.333 -13.702 -3.190 1.00 82.94 268 MET A N 1
ATOM 2064 C CA . MET A 1 268 ? 11.846 -13.163 -4.461 1.00 82.94 268 MET A CA 1
ATOM 2065 C C . MET A 1 268 ? 12.720 -12.005 -4.951 1.00 82.94 268 MET A C 1
ATOM 2067 O O . MET A 1 268 ? 13.053 -11.977 -6.125 1.00 82.94 268 MET A O 1
ATOM 2071 N N . GLY A 1 269 ? 13.149 -11.090 -4.078 1.00 81.31 269 GLY A N 1
ATOM 2072 C CA . GLY A 1 269 ? 14.063 -10.005 -4.448 1.00 81.31 269 GLY A CA 1
ATOM 2073 C C . GLY A 1 269 ? 15.392 -10.514 -5.015 1.00 81.31 269 GLY A C 1
ATOM 2074 O O . GLY A 1 269 ? 15.867 -9.988 -6.015 1.00 81.31 269 GLY A O 1
ATOM 2075 N N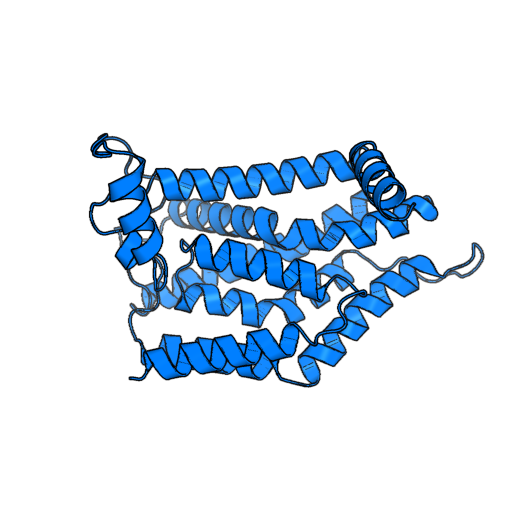 . LEU A 1 270 ? 15.954 -11.581 -4.440 1.00 84.00 270 LEU A N 1
ATOM 2076 C CA . LEU A 1 270 ? 17.153 -12.239 -4.971 1.00 84.00 270 LEU A CA 1
ATOM 2077 C C . LEU A 1 270 ? 16.906 -12.884 -6.339 1.00 84.00 270 LEU A C 1
ATOM 2079 O O . LEU A 1 270 ? 17.771 -12.792 -7.203 1.00 84.00 270 LEU A O 1
ATOM 2083 N N . LEU A 1 271 ? 15.732 -13.484 -6.561 1.00 81.56 271 LEU A N 1
ATOM 2084 C CA . LEU A 1 271 ? 15.365 -14.044 -7.867 1.00 81.56 271 LEU A CA 1
ATOM 2085 C C . LEU A 1 271 ? 15.251 -12.984 -8.967 1.00 81.56 271 LEU A C 1
ATOM 2087 O O . LEU A 1 271 ? 15.464 -13.313 -10.121 1.00 81.56 271 LEU A O 1
ATOM 2091 N N . PHE A 1 272 ? 14.942 -11.727 -8.640 1.00 75.00 272 PHE A N 1
ATOM 2092 C CA . PHE A 1 272 ? 14.934 -10.638 -9.627 1.00 75.00 272 PHE A CA 1
ATOM 2093 C C . PHE A 1 272 ? 16.340 -10.203 -10.072 1.00 75.00 272 PHE A C 1
ATOM 2095 O O . PHE A 1 272 ? 16.456 -9.477 -11.056 1.00 75.00 272 PHE A O 1
ATOM 2102 N N . LEU A 1 273 ? 17.394 -10.580 -9.337 1.00 73.62 273 LEU A N 1
ATOM 2103 C CA . LEU A 1 273 ? 18.784 -10.266 -9.691 1.00 73.62 273 LEU A CA 1
ATOM 2104 C C . LEU A 1 273 ? 19.430 -11.314 -10.607 1.00 73.62 273 LEU A C 1
ATOM 2106 O O . LEU A 1 273 ? 20.507 -11.043 -11.138 1.00 73.62 273 LEU A O 1
ATOM 2110 N N . VAL A 1 274 ? 18.816 -12.494 -10.739 1.00 68.50 274 VAL A N 1
ATOM 2111 C CA . VAL A 1 274 ? 19.307 -13.637 -11.527 1.00 68.50 274 VAL A CA 1
ATOM 2112 C C . VAL A 1 274 ? 18.566 -13.694 -12.854 1.00 68.50 274 VAL A C 1
ATOM 2114 O O . VAL A 1 274 ? 19.253 -13.873 -13.882 1.00 68.50 274 VAL A O 1
#

Secondary structure (DSSP, 8-state):
-HHHHHHHHHHHHTTSHHHHHHHHHHHHHHHHHHHHHHT---TTHHHHT-TTHHHHHHHHHHHS-S-------TTSS---SSS--HHHHHHHHHHHHHHHHHHTGGGGHHHHHHHHHTT--HHHHHHHHHHHHHHHHHHHHHHHHHHHHTT-B-TTS-BS-HHHHHHHHHHHHHHHHSHHHHHHHHHHHHHHHHTTS--TT-------HHHHHHHHHHHHHHHHHHHHHH-TT-HHHHHHHHHHHHHHH-TT-SS-HHHHHHHHHHHHHHHTT-

Foldseek 3Di:
DVVVVVVVVVVVQCPDPVSVVLVVLLVQLVVVLVVVVVPQQDPCVQVVLFPPSVVVSVCCVPPVVDRPPDDDDPDQQFPVDLDDDPVNLVSQLVLQSSLCSNFVSLLCSLLVVQCVVVVHDVVQLVVLLVVLSSVVSNVVSVVLNVCVVVVLADSQLAGPDLLVLLVLLLVLLVLLQDPVLVVLLVVLVVLSVVSRDDDPDDPDDNSHSNVNNVSSCVNCVSLVSNCNNGTSSNVVSSVVSRVLSSVSSDPPDPDSSSNVVSVVSNVVSVVSVD

pLDDT: mean 71.03, std 15.06, range [31.42, 91.31]